Protein AF-A0A4Y2HLY1-F1 (afdb_monomer)

Nearest PDB structures (foldseek):
  8pjt-assembly3_C  TM=9.620E-01  e=8.180E-21  synthetic construct
  8pjz-assembly1_A  TM=9.539E-01  e=1.277E-20  synthetic construct
  8pjt-assembly1_A  TM=9.489E-01  e=1.843E-19  synthetic construct
  7xot-assembly1_A  TM=9.643E-01  e=2.737E-19  Homo sapiens
  4zgc-assembly1_B  TM=9.423E-01  e=3.709E-14  Plasmodium falciparum

Mean predicted aligned error: 10.95 Å

Structure (mmCIF, N/CA/C/O backbone):
data_AF-A0A4Y2HLY1-F1
#
_entry.id   AF-A0A4Y2HLY1-F1
#
loop_
_atom_site.group_PDB
_atom_site.id
_atom_site.type_symbol
_atom_site.label_atom_id
_atom_site.label_alt_id
_atom_site.label_comp_id
_atom_site.label_asym_id
_atom_site.label_entity_id
_atom_site.label_seq_id
_atom_site.pdbx_PDB_ins_code
_atom_site.Cartn_x
_atom_site.Cartn_y
_atom_site.Cartn_z
_atom_site.occupancy
_atom_site.B_iso_or_equiv
_atom_site.auth_seq_id
_atom_site.auth_comp_id
_atom_site.auth_asym_id
_atom_site.auth_atom_id
_atom_site.pdbx_PDB_model_num
ATOM 1 N N . MET A 1 1 ? 17.307 24.492 8.835 1.00 30.89 1 MET A N 1
ATOM 2 C CA . MET A 1 1 ? 16.421 23.309 8.833 1.00 30.89 1 MET A CA 1
ATOM 3 C C . MET A 1 1 ? 15.460 23.517 7.671 1.00 30.89 1 MET A C 1
ATOM 5 O O . MET A 1 1 ? 14.744 24.509 7.687 1.00 30.89 1 MET A O 1
ATOM 9 N N . TYR A 1 2 ? 15.578 22.737 6.595 1.00 27.88 2 TYR A N 1
ATOM 10 C CA . TYR A 1 2 ? 14.793 22.950 5.372 1.00 27.88 2 TYR A CA 1
ATOM 11 C C . TYR A 1 2 ? 13.427 22.284 5.538 1.00 27.88 2 TYR A C 1
ATOM 13 O O . TYR A 1 2 ? 13.364 21.073 5.732 1.00 27.88 2 TYR A O 1
ATOM 21 N N . ASN A 1 3 ? 12.348 23.063 5.487 1.00 27.55 3 ASN A N 1
ATOM 22 C CA . ASN A 1 3 ? 10.993 22.524 5.494 1.00 27.55 3 ASN A CA 1
ATOM 23 C C . ASN A 1 3 ? 10.595 22.211 4.049 1.00 27.55 3 ASN A C 1
ATOM 25 O O . ASN A 1 3 ? 10.426 23.119 3.240 1.00 27.55 3 ASN A O 1
ATOM 29 N N . VAL A 1 4 ? 10.471 20.925 3.719 1.00 31.95 4 VAL A N 1
ATOM 30 C CA . VAL A 1 4 ? 9.883 20.483 2.450 1.00 31.95 4 VAL A CA 1
ATOM 31 C C . VAL A 1 4 ? 8.377 20.393 2.660 1.00 31.95 4 VAL A C 1
ATOM 33 O O . VAL A 1 4 ? 7.912 19.596 3.471 1.00 31.95 4 VAL A O 1
ATOM 36 N N . GLN A 1 5 ? 7.609 21.217 1.950 1.00 33.38 5 GLN A N 1
ATOM 37 C CA . GLN A 1 5 ? 6.158 21.083 1.896 1.00 33.38 5 GLN A CA 1
ATOM 38 C C . GLN A 1 5 ? 5.801 20.309 0.627 1.00 33.38 5 GLN A C 1
ATOM 40 O O . GLN A 1 5 ? 5.913 20.835 -0.478 1.00 33.38 5 GLN A O 1
ATOM 45 N N . LEU A 1 6 ? 5.373 19.055 0.779 1.00 37.28 6 LEU A N 1
ATOM 46 C CA . LEU A 1 6 ? 4.772 18.310 -0.326 1.00 37.28 6 LEU A CA 1
ATOM 47 C C . LEU A 1 6 ? 3.381 18.883 -0.601 1.00 37.28 6 LEU A C 1
ATOM 49 O O . LEU A 1 6 ? 2.525 18.880 0.282 1.00 37.28 6 LEU A O 1
ATOM 53 N N . THR A 1 7 ? 3.145 19.351 -1.824 1.00 33.53 7 THR A N 1
ATOM 54 C CA . THR A 1 7 ? 1.802 19.709 -2.290 1.00 33.53 7 THR A CA 1
ATOM 55 C C . THR A 1 7 ? 1.440 18.771 -3.428 1.00 33.53 7 THR A C 1
ATOM 57 O O . THR A 1 7 ? 1.903 18.942 -4.545 1.00 33.53 7 THR A O 1
ATOM 60 N N . ILE A 1 8 ? 0.621 17.761 -3.146 1.00 40.44 8 ILE A N 1
ATOM 61 C CA . ILE A 1 8 ? 0.056 16.899 -4.186 1.00 40.44 8 ILE A CA 1
ATOM 62 C C . ILE A 1 8 ? -1.230 17.577 -4.655 1.00 40.44 8 ILE A C 1
ATOM 64 O O . ILE A 1 8 ? -2.156 17.749 -3.862 1.00 40.44 8 ILE A O 1
ATOM 68 N N . SER A 1 9 ? -1.292 17.989 -5.922 1.00 31.61 9 SER A N 1
ATOM 69 C CA . SER A 1 9 ? -2.513 18.556 -6.497 1.00 31.61 9 SER A CA 1
ATOM 70 C C . SER A 1 9 ? -3.098 17.607 -7.542 1.00 31.61 9 SER A C 1
ATOM 72 O O . SER A 1 9 ? -2.468 17.262 -8.538 1.00 31.61 9 SER A O 1
ATOM 74 N N . THR A 1 10 ? -4.331 17.164 -7.313 1.00 32.88 10 THR A N 1
ATOM 75 C CA . THR A 1 10 ? -5.116 16.416 -8.300 1.00 32.88 10 THR A CA 1
ATOM 76 C C . THR A 1 10 ? -6.201 17.341 -8.831 1.00 32.88 10 THR A C 1
ATOM 78 O O . THR A 1 10 ? -7.076 17.770 -8.075 1.00 32.88 10 THR A O 1
ATOM 81 N N . LYS A 1 11 ? -6.173 17.672 -10.125 1.00 28.66 11 LYS A N 1
ATOM 82 C CA . LYS A 1 11 ? -7.247 18.450 -10.753 1.00 28.66 11 LYS A CA 1
ATOM 83 C C . LYS A 1 11 ? -8.262 17.474 -11.353 1.00 28.66 11 LYS A C 1
ATOM 85 O O . LYS A 1 11 ? -7.907 16.674 -12.216 1.00 28.66 11 LYS A O 1
ATOM 90 N N . ARG A 1 12 ? -9.528 17.532 -10.913 1.00 27.58 12 ARG A N 1
ATOM 91 C CA . ARG A 1 12 ? -10.617 16.726 -11.504 1.00 27.58 12 ARG A CA 1
ATOM 92 C C . ARG A 1 12 ? -10.634 16.929 -13.027 1.00 27.58 12 ARG A C 1
ATOM 94 O O . ARG A 1 12 ? -10.757 18.059 -13.493 1.00 27.58 12 ARG A O 1
ATOM 101 N N . GLY A 1 13 ? -10.515 15.834 -13.777 1.00 30.55 13 GLY A N 1
ATOM 102 C CA . GLY A 1 13 ? -10.723 15.795 -15.228 1.00 30.55 13 GLY A CA 1
ATOM 103 C C . GLY A 1 13 ? -9.498 16.004 -16.128 1.00 30.55 13 GLY A C 1
ATOM 104 O O . GLY A 1 13 ? -9.678 15.983 -17.341 1.00 30.55 13 GLY A O 1
ATOM 105 N N . LYS A 1 14 ? -8.277 16.193 -15.597 1.00 32.69 14 LYS A N 1
ATOM 106 C CA . LYS A 1 14 ? -7.037 16.277 -16.404 1.00 32.69 14 LYS A CA 1
ATOM 107 C C . LYS A 1 14 ? -5.802 15.749 -15.650 1.00 32.69 14 LYS A C 1
ATOM 109 O O . LYS A 1 14 ? -4.913 16.533 -15.341 1.00 32.69 14 LYS A O 1
ATOM 114 N N . GLY A 1 15 ? -5.755 14.446 -15.356 1.00 38.56 15 GLY A N 1
ATOM 115 C CA . GLY A 1 15 ? -4.580 13.771 -14.771 1.00 38.56 15 GLY A CA 1
ATOM 116 C C . GLY A 1 15 ? -4.152 14.246 -13.376 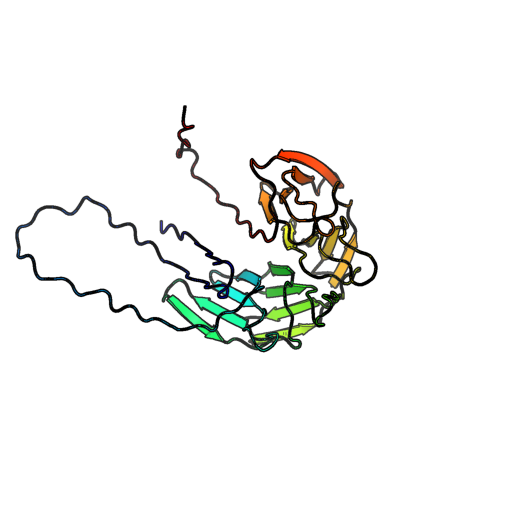1.00 38.56 15 GLY A C 1
ATOM 117 O O . GLY A 1 15 ? -4.496 15.345 -12.940 1.00 38.56 15 GLY A O 1
ATOM 118 N N . ALA A 1 16 ? -3.374 13.437 -12.654 1.00 39.34 16 ALA A N 1
ATOM 119 C CA . ALA A 1 16 ? -2.643 13.949 -11.498 1.00 39.34 16 ALA A CA 1
ATOM 120 C C . ALA A 1 16 ? -1.317 14.537 -11.990 1.00 39.34 16 ALA A C 1
ATOM 122 O O . ALA A 1 16 ? -0.643 13.962 -12.843 1.00 39.34 16 ALA A O 1
ATOM 123 N N . ARG A 1 17 ? -0.969 15.717 -11.477 1.00 41.16 17 ARG A N 1
ATOM 124 C CA . ARG A 1 17 ? 0.336 16.340 -11.680 1.00 41.16 17 ARG A CA 1
ATOM 125 C C . ARG A 1 17 ? 1.037 16.319 -10.328 1.00 41.16 17 ARG A C 1
ATOM 127 O O . ARG A 1 17 ? 0.546 16.920 -9.372 1.00 41.16 17 ARG A O 1
ATOM 134 N N . ILE A 1 18 ? 2.135 15.575 -10.226 1.00 45.81 18 ILE A N 1
ATOM 135 C CA . ILE A 1 18 ? 2.936 15.515 -9.000 1.00 45.81 18 ILE A CA 1
ATOM 136 C C . ILE A 1 18 ? 4.011 16.596 -9.112 1.00 45.81 18 ILE A C 1
ATOM 138 O O . ILE A 1 18 ? 5.092 16.362 -9.641 1.00 45.81 18 ILE A O 1
ATOM 142 N N . ASP A 1 19 ? 3.694 17.800 -8.639 1.00 42.81 19 ASP A N 1
ATOM 143 C CA . ASP A 1 19 ? 4.675 18.875 -8.499 1.00 42.81 19 ASP A CA 1
ATOM 144 C C . ASP A 1 19 ? 5.281 18.827 -7.090 1.00 42.81 19 ASP A C 1
ATOM 146 O O . ASP A 1 19 ? 4.588 19.022 -6.089 1.00 42.81 19 ASP A O 1
ATOM 150 N N . ILE A 1 20 ? 6.587 18.574 -6.987 1.00 46.56 20 ILE A N 1
ATOM 151 C CA . ILE A 1 20 ? 7.304 18.639 -5.708 1.00 46.56 20 ILE A CA 1
ATOM 152 C C . ILE A 1 20 ? 8.052 19.968 -5.653 1.00 46.56 20 ILE A C 1
ATOM 154 O O . ILE A 1 20 ? 9.085 20.145 -6.290 1.00 46.56 20 ILE A O 1
ATOM 158 N N . HIS A 1 21 ? 7.535 20.920 -4.877 1.00 39.72 21 HIS A N 1
ATOM 159 C CA . HIS A 1 21 ? 8.172 22.224 -4.715 1.00 39.72 21 HIS A CA 1
ATOM 160 C C . HIS A 1 21 ? 9.143 22.233 -3.527 1.00 39.72 21 HIS A C 1
ATOM 162 O O . HIS A 1 21 ? 8.776 21.935 -2.389 1.00 39.72 21 HIS A O 1
ATOM 168 N N . LYS A 1 22 ? 10.391 22.643 -3.777 1.00 36.62 22 LYS A N 1
ATOM 169 C CA . LYS A 1 22 ? 11.358 22.983 -2.727 1.00 36.62 22 LYS A CA 1
ATOM 170 C C . LYS A 1 22 ? 11.120 24.430 -2.288 1.00 36.62 22 LYS A C 1
ATOM 172 O O . LYS A 1 22 ? 11.470 25.357 -3.008 1.00 36.62 22 LYS A O 1
ATOM 177 N N . LEU A 1 23 ? 10.544 24.637 -1.105 1.00 35.75 23 LEU A N 1
ATOM 178 C CA . LEU A 1 23 ? 10.467 25.970 -0.500 1.00 35.75 23 LEU A CA 1
ATOM 179 C C . LEU A 1 23 ? 11.818 26.317 0.136 1.00 35.75 23 LEU A C 1
ATOM 181 O O . LEU A 1 23 ? 12.226 25.726 1.136 1.00 35.75 23 LEU A O 1
ATOM 185 N N . VAL A 1 24 ? 12.521 27.286 -0.449 1.00 34.00 24 VAL A N 1
ATOM 186 C CA . VAL A 1 24 ? 13.681 27.918 0.187 1.00 34.00 24 VAL A CA 1
ATOM 187 C C . VAL A 1 24 ? 13.161 29.094 1.005 1.00 34.00 24 VAL A C 1
ATOM 189 O O . VAL A 1 24 ? 12.628 30.055 0.459 1.00 34.00 24 VAL A O 1
ATOM 192 N N . HIS A 1 25 ? 13.281 29.015 2.330 1.00 31.31 25 HIS A N 1
ATOM 193 C CA . HIS A 1 25 ? 12.949 30.139 3.198 1.00 31.31 25 HIS A CA 1
ATOM 194 C C . HIS A 1 25 ? 14.020 31.223 3.009 1.00 31.31 25 HIS A C 1
ATOM 196 O O . HIS A 1 25 ? 15.152 31.060 3.466 1.00 31.31 25 HIS A O 1
ATOM 202 N N . VAL A 1 26 ? 13.687 32.316 2.322 1.00 35.84 26 VAL A N 1
ATOM 203 C CA . VAL A 1 26 ? 14.534 33.514 2.300 1.00 35.84 26 VAL A CA 1
ATOM 204 C C . VAL A 1 26 ? 14.294 34.243 3.620 1.00 35.84 26 VAL A C 1
ATOM 206 O O . VAL A 1 26 ? 13.179 34.684 3.900 1.00 35.84 26 VAL A O 1
ATOM 209 N N . ASN A 1 27 ? 15.309 34.319 4.482 1.00 29.75 27 ASN A N 1
ATOM 210 C CA . ASN A 1 27 ? 15.224 35.133 5.692 1.00 29.75 27 ASN A CA 1
ATOM 211 C C . ASN A 1 27 ? 15.135 36.609 5.292 1.00 29.75 27 ASN A C 1
ATOM 213 O O . ASN A 1 27 ? 16.043 37.147 4.666 1.00 29.75 27 ASN A O 1
ATOM 217 N N . SER A 1 28 ? 14.061 37.283 5.697 1.00 40.03 28 SER A N 1
ATOM 218 C CA . SER A 1 28 ? 13.873 38.723 5.509 1.00 40.03 28 SER A CA 1
ATOM 219 C C . SER A 1 28 ? 14.692 39.543 6.521 1.00 40.03 28 SER A C 1
ATOM 221 O O . SER A 1 28 ? 14.129 40.341 7.271 1.00 40.03 28 SER A O 1
ATOM 223 N N . GLN A 1 29 ? 16.007 39.318 6.590 1.00 36.38 29 GLN A N 1
ATOM 224 C CA . GLN A 1 29 ? 16.924 40.195 7.334 1.00 36.38 29 GLN A CA 1
ATOM 225 C C . GLN A 1 29 ? 18.083 40.764 6.511 1.00 36.38 29 GLN A C 1
ATOM 227 O O . GLN A 1 29 ? 18.776 41.6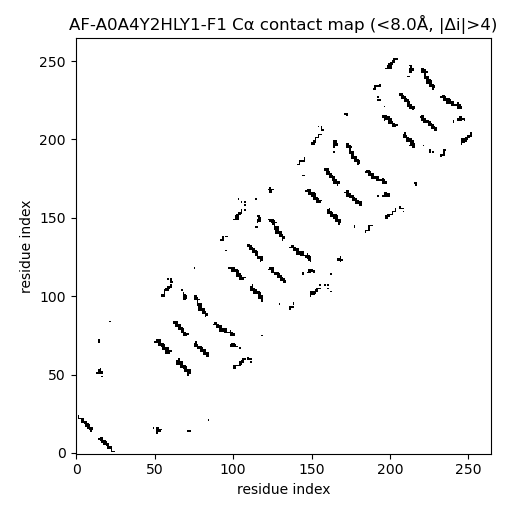40 7.018 1.00 36.38 29 GLN A O 1
ATOM 232 N N . ASP A 1 30 ? 18.220 40.419 5.231 1.00 35.12 30 ASP A N 1
ATOM 233 C CA . ASP A 1 30 ? 19.149 41.129 4.348 1.00 35.12 30 ASP A CA 1
ATOM 234 C C . ASP A 1 30 ? 18.432 42.254 3.598 1.00 35.12 30 ASP A C 1
ATOM 236 O O . ASP A 1 30 ? 18.083 42.161 2.424 1.00 35.12 30 ASP A O 1
ATOM 240 N N . SER A 1 31 ? 18.223 43.365 4.301 1.00 32.44 31 SER A N 1
ATOM 241 C CA . SER A 1 31 ? 18.114 44.668 3.655 1.00 32.44 31 SER A CA 1
ATOM 242 C C . SER A 1 31 ? 19.021 45.645 4.386 1.00 32.44 31 SER A C 1
ATOM 244 O O . SER A 1 31 ? 18.696 46.066 5.495 1.00 32.44 31 SER A O 1
ATOM 246 N N . LEU A 1 32 ? 20.153 45.983 3.763 1.00 33.88 32 LEU A N 1
ATOM 247 C CA . LEU A 1 32 ? 20.563 47.354 3.427 1.00 33.88 32 LEU A CA 1
ATOM 248 C C . LEU A 1 32 ? 22.054 47.372 3.043 1.00 33.88 32 LEU A C 1
ATOM 250 O O . LEU A 1 32 ? 22.928 47.630 3.864 1.00 33.88 32 LEU A O 1
ATOM 254 N N . SER A 1 33 ? 22.346 47.202 1.756 1.00 31.92 33 SER A N 1
ATOM 255 C CA . SER A 1 33 ? 23.384 48.014 1.121 1.00 31.92 33 SER A CA 1
ATOM 256 C C . SER A 1 33 ? 22.946 48.342 -0.304 1.00 31.92 33 SER A C 1
ATOM 258 O O . SER A 1 33 ? 22.456 47.513 -1.066 1.00 31.92 33 SER A O 1
ATOM 260 N N . SER A 1 34 ? 22.987 49.634 -0.593 1.00 39.03 34 SER A N 1
ATOM 261 C CA . SER A 1 34 ? 22.553 50.269 -1.827 1.00 39.03 34 SER A CA 1
ATOM 262 C C . SER A 1 34 ? 23.375 49.788 -3.023 1.00 39.03 34 SER A C 1
ATOM 264 O O . SER A 1 34 ? 24.574 50.056 -3.086 1.00 39.03 34 SER A O 1
ATOM 266 N N . GLY A 1 35 ? 22.722 49.164 -4.001 1.00 28.34 35 GLY A N 1
ATOM 267 C CA . GLY A 1 35 ? 23.334 48.859 -5.291 1.00 28.34 35 GLY A CA 1
ATOM 268 C C . GLY A 1 35 ? 22.333 48.252 -6.266 1.00 28.34 35 GLY A C 1
ATOM 269 O O . GLY A 1 35 ? 22.043 47.071 -6.174 1.00 28.34 35 GLY A O 1
ATOM 270 N N . SER A 1 36 ? 21.811 49.090 -7.168 1.00 26.64 36 SER A N 1
ATOM 271 C CA . SER A 1 36 ? 21.133 48.762 -8.438 1.00 26.64 36 SER A CA 1
ATOM 272 C C . SER A 1 36 ? 20.125 47.599 -8.450 1.00 26.64 36 SER A C 1
ATOM 274 O O . SER A 1 36 ? 20.507 46.431 -8.470 1.00 26.64 36 SER A O 1
ATOM 276 N N . LEU A 1 37 ? 18.835 47.930 -8.621 1.00 34.28 37 LEU A N 1
ATOM 277 C CA . LEU A 1 37 ? 17.864 47.022 -9.244 1.00 34.28 37 LEU A CA 1
ATOM 278 C C . LEU A 1 37 ? 18.384 46.649 -10.644 1.00 34.28 37 LEU A C 1
ATOM 280 O O . LEU A 1 37 ? 18.192 47.390 -11.606 1.00 34.28 37 LEU A O 1
ATOM 284 N N . SER A 1 38 ? 19.057 45.509 -10.741 1.00 27.66 38 SER A N 1
ATOM 285 C CA . SER A 1 38 ? 19.122 44.745 -11.978 1.00 27.66 38 SER A CA 1
ATOM 286 C C . SER A 1 38 ? 18.059 43.662 -11.868 1.00 27.66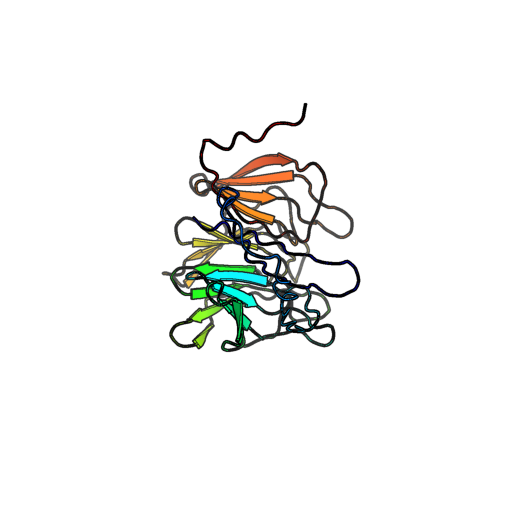 38 SER A C 1
ATOM 288 O O . SER A 1 38 ? 17.907 43.020 -10.830 1.00 27.66 38 SER A O 1
ATOM 290 N N . THR A 1 39 ? 17.244 43.569 -12.909 1.00 37.53 39 THR A N 1
ATOM 291 C CA . THR A 1 39 ? 16.257 42.521 -13.144 1.00 37.53 39 THR A CA 1
ATOM 292 C C . THR A 1 39 ? 16.936 41.164 -12.993 1.00 37.53 39 THR A C 1
ATOM 294 O O . THR A 1 39 ? 17.641 40.738 -13.903 1.00 37.53 39 THR A O 1
ATOM 297 N N . LEU A 1 40 ? 16.777 40.534 -11.828 1.00 30.73 40 LEU A N 1
ATOM 298 C CA . LEU A 1 40 ? 17.153 39.140 -11.636 1.00 30.73 40 LEU A CA 1
ATOM 299 C C . LEU A 1 40 ? 16.141 38.283 -12.386 1.00 30.73 40 LEU A C 1
ATOM 301 O O . LEU A 1 40 ? 14.937 38.552 -12.351 1.00 30.73 40 LEU A O 1
ATOM 305 N N . ASP A 1 41 ? 16.705 37.347 -13.132 1.00 29.12 41 ASP A N 1
ATOM 306 C CA . ASP A 1 41 ? 16.106 36.646 -14.247 1.00 29.12 41 ASP A CA 1
ATOM 307 C C . ASP A 1 41 ? 14.747 36.030 -13.919 1.00 29.12 41 ASP A C 1
ATOM 309 O O . ASP A 1 41 ? 14.495 35.534 -12.822 1.00 29.12 41 ASP A O 1
ATOM 313 N N . GLN A 1 42 ? 13.866 36.072 -14.919 1.00 27.91 42 GLN A N 1
ATOM 314 C CA . GLN A 1 42 ? 12.700 35.206 -14.973 1.00 27.91 42 GLN A CA 1
ATOM 315 C C . GLN A 1 42 ? 13.185 33.779 -14.731 1.00 27.91 42 GLN A C 1
ATOM 317 O O . GLN A 1 42 ? 13.959 33.266 -15.535 1.00 27.91 42 GLN A O 1
ATOM 322 N N . ASP A 1 43 ? 12.753 33.192 -13.613 1.00 31.62 43 ASP A N 1
ATOM 323 C CA . ASP A 1 43 ? 13.004 31.802 -13.259 1.00 31.62 43 ASP A CA 1
ATOM 324 C C . ASP A 1 43 ? 12.886 30.927 -14.511 1.00 31.62 43 ASP A C 1
ATOM 326 O O . ASP A 1 43 ? 11.832 30.844 -15.150 1.00 31.62 43 ASP A O 1
ATOM 330 N N . GLU A 1 44 ? 14.001 30.309 -14.887 1.00 27.31 44 GLU A N 1
ATOM 331 C CA . GLU A 1 44 ? 14.075 29.342 -15.969 1.00 27.31 44 GLU A CA 1
ATOM 332 C C . GLU A 1 44 ? 13.353 28.075 -15.486 1.00 27.31 44 GLU A C 1
ATOM 334 O O . GLU A 1 44 ? 13.941 27.134 -14.954 1.00 27.31 44 GLU A O 1
ATOM 339 N N . PHE A 1 45 ? 12.022 28.090 -15.581 1.00 33.16 45 PHE A N 1
ATOM 340 C CA . PHE A 1 45 ? 11.185 26.941 -15.274 1.00 33.16 45 PHE A CA 1
ATOM 341 C C . PHE A 1 45 ? 11.494 25.841 -16.285 1.00 33.16 45 PHE A C 1
ATOM 343 O O . PHE A 1 45 ? 10.993 25.838 -17.410 1.00 33.16 45 PHE A O 1
ATOM 350 N N . THR A 1 46 ? 12.301 24.867 -15.879 1.00 24.31 46 THR A N 1
ATOM 351 C CA . THR A 1 46 ? 12.389 23.598 -16.594 1.00 24.31 46 THR A CA 1
ATOM 352 C C . THR A 1 46 ? 11.106 22.825 -16.303 1.00 24.31 46 THR A C 1
ATOM 354 O O . THR A 1 46 ? 10.969 22.133 -15.296 1.00 24.31 46 THR A O 1
ATOM 357 N N . TYR A 1 47 ? 10.111 23.005 -17.171 1.00 28.94 47 TYR A N 1
ATOM 358 C CA . TYR A 1 47 ? 8.921 22.168 -17.197 1.00 28.94 47 TYR A CA 1
ATOM 359 C C . TYR A 1 47 ? 9.328 20.792 -17.712 1.00 28.94 47 TYR A C 1
ATOM 361 O O . TYR A 1 47 ? 9.619 20.632 -18.895 1.00 28.94 47 TYR A O 1
ATOM 369 N N . VAL A 1 48 ? 9.344 19.795 -16.833 1.00 32.22 48 VAL A N 1
ATOM 370 C CA . VAL A 1 48 ? 9.326 18.406 -17.284 1.00 32.22 48 VAL A CA 1
ATOM 371 C C . VAL A 1 48 ? 7.855 18.022 -17.416 1.00 32.22 48 VAL A C 1
ATOM 373 O O . VAL A 1 48 ? 7.154 17.866 -16.415 1.00 32.22 48 VAL A O 1
ATOM 376 N N . GLU A 1 49 ? 7.354 17.967 -18.652 1.00 31.70 49 GLU A N 1
ATOM 377 C CA . GLU A 1 49 ? 6.034 17.409 -18.957 1.00 31.70 49 GLU A CA 1
ATOM 378 C C . GLU A 1 49 ? 6.053 15.909 -18.639 1.00 31.70 49 GLU A C 1
ATOM 380 O O . GLU A 1 49 ? 6.362 15.081 -19.492 1.00 31.70 49 GLU A O 1
ATOM 385 N N . HIS A 1 50 ? 5.748 15.543 -17.395 1.00 46.03 50 HIS A N 1
ATOM 386 C CA . HIS A 1 50 ? 5.406 14.164 -17.077 1.00 46.03 50 HIS A CA 1
ATOM 387 C C . HIS A 1 50 ? 3.943 13.934 -17.457 1.00 46.03 50 HIS A C 1
ATOM 389 O O . HIS A 1 50 ? 3.046 14.689 -17.068 1.00 46.03 50 HIS A O 1
ATOM 395 N N . THR A 1 51 ? 3.726 12.901 -18.267 1.00 42.88 51 THR A N 1
ATOM 396 C CA . THR A 1 51 ? 2.425 12.401 -18.706 1.00 42.88 51 THR A CA 1
ATOM 397 C C . THR A 1 51 ? 1.450 12.315 -17.534 1.00 42.88 51 THR A C 1
ATOM 399 O O . THR A 1 51 ? 1.785 11.846 -16.446 1.00 42.88 51 THR A O 1
ATOM 402 N N . HIS A 1 52 ? 0.231 12.793 -17.776 1.00 53.22 52 HIS A N 1
ATOM 403 C CA . HIS A 1 52 ? -0.896 12.834 -16.849 1.00 53.22 52 HIS A CA 1
ATOM 404 C C . HIS A 1 52 ? -1.209 11.452 -16.252 1.00 53.22 52 HIS A C 1
ATOM 406 O O . HIS A 1 52 ? -2.082 10.748 -16.750 1.00 53.22 52 HIS A O 1
ATOM 412 N N . SER A 1 53 ? -0.531 11.080 -15.168 1.00 60.50 53 SER A N 1
ATOM 413 C CA . SER A 1 53 ? -0.698 9.770 -14.541 1.00 60.50 53 SER A CA 1
ATOM 414 C C . SER A 1 53 ? -1.623 9.883 -13.336 1.00 60.50 53 SER A C 1
ATOM 416 O O . SER A 1 53 ? -1.434 10.747 -12.488 1.00 60.50 53 SER A O 1
ATOM 418 N N . VAL A 1 54 ? -2.658 9.055 -13.252 1.00 72.06 54 VAL A N 1
ATOM 419 C CA . VAL A 1 54 ? -3.553 8.962 -12.082 1.00 72.06 54 VAL A CA 1
ATOM 420 C C . VAL A 1 54 ? -3.302 7.658 -11.336 1.00 72.06 54 VAL A C 1
ATOM 422 O O . VAL A 1 54 ? -2.687 6.739 -11.871 1.00 72.06 54 VAL A O 1
ATOM 425 N N . GLU A 1 55 ? -3.769 7.584 -10.089 1.00 78.56 55 GLU A N 1
ATOM 426 C CA . GLU A 1 55 ? -3.620 6.393 -9.235 1.00 78.56 55 GLU A CA 1
ATOM 427 C C . GLU A 1 55 ? -2.168 5.933 -9.021 1.00 78.56 55 GLU A C 1
ATOM 429 O O . GLU A 1 55 ? -1.909 4.759 -8.746 1.00 78.56 55 GLU A O 1
ATOM 434 N N . VAL A 1 56 ? -1.226 6.872 -9.138 1.00 84.25 56 VAL A N 1
ATOM 435 C CA . VAL A 1 56 ? 0.182 6.677 -8.787 1.00 84.25 56 VAL A CA 1
ATOM 436 C C . VAL A 1 56 ? 0.300 6.562 -7.272 1.00 84.25 56 VAL A C 1
ATOM 438 O O . VAL A 1 56 ? -0.259 7.379 -6.534 1.00 84.25 56 VAL A O 1
ATOM 441 N N . SER A 1 57 ? 1.076 5.588 -6.807 1.00 90.19 57 SER A N 1
ATOM 442 C CA . SER A 1 57 ? 1.400 5.448 -5.390 1.00 90.19 57 SER A CA 1
ATOM 443 C C . SER A 1 57 ? 2.785 6.014 -5.086 1.00 90.19 57 SER A C 1
ATOM 445 O O . SER A 1 57 ? 3.716 5.866 -5.878 1.00 90.19 57 SER A O 1
ATOM 447 N N . LEU A 1 58 ? 2.920 6.663 -3.926 1.00 92.19 58 LEU A N 1
ATOM 448 C CA . LEU A 1 58 ? 4.159 7.303 -3.485 1.00 92.19 58 LEU A CA 1
ATOM 449 C C . LEU A 1 58 ? 4.730 6.617 -2.244 1.00 92.19 58 LEU A C 1
ATOM 451 O O . LEU A 1 58 ? 4.003 6.379 -1.281 1.00 92.19 58 LEU A O 1
ATOM 455 N N . ALA A 1 59 ? 6.040 6.376 -2.239 1.00 94.00 59 ALA A N 1
ATOM 456 C CA . ALA A 1 59 ? 6.782 5.907 -1.070 1.00 94.00 59 ALA A CA 1
ATOM 457 C C . ALA A 1 59 ? 8.021 6.772 -0.824 1.00 94.00 59 ALA A C 1
ATOM 459 O O . ALA A 1 59 ? 8.653 7.246 -1.766 1.00 94.00 59 ALA A O 1
ATOM 460 N N . VAL A 1 60 ? 8.393 6.941 0.445 1.00 93.12 60 VAL A N 1
ATOM 461 C CA . VAL A 1 60 ? 9.675 7.539 0.834 1.00 93.12 60 VAL A CA 1
ATOM 462 C C . VAL A 1 60 ? 10.624 6.426 1.256 1.00 93.12 60 VAL A C 1
ATOM 464 O O . VAL A 1 60 ? 10.247 5.566 2.050 1.00 93.12 60 VAL A O 1
ATOM 467 N N . LEU A 1 61 ? 11.855 6.460 0.750 1.00 95.00 61 LEU A N 1
ATOM 468 C CA . LEU A 1 61 ? 12.924 5.551 1.157 1.00 95.00 61 LEU A CA 1
ATOM 469 C C . LEU A 1 61 ? 14.275 6.257 1.039 1.00 95.00 61 LEU A C 1
ATOM 471 O O . LEU A 1 61 ? 14.574 6.850 0.004 1.00 95.00 61 LEU A O 1
ATOM 475 N N . ASP A 1 62 ? 15.069 6.210 2.109 1.00 93.00 62 ASP A N 1
ATOM 476 C CA . ASP A 1 62 ? 16.430 6.762 2.181 1.00 93.00 62 ASP A CA 1
ATOM 477 C C . ASP A 1 62 ? 16.554 8.223 1.701 1.00 93.00 62 ASP A C 1
ATOM 479 O O . ASP A 1 62 ? 17.549 8.626 1.103 1.00 93.00 62 ASP A O 1
ATOM 483 N N . GLY A 1 63 ? 15.522 9.034 1.962 1.00 90.38 63 GLY A N 1
ATOM 484 C CA . GLY A 1 63 ? 15.473 10.453 1.586 1.00 90.38 63 GLY A CA 1
ATOM 485 C C . GLY A 1 63 ? 15.015 10.736 0.150 1.00 90.38 63 GLY A C 1
ATOM 486 O O . GLY A 1 63 ? 14.933 11.903 -0.233 1.00 90.38 63 GLY A O 1
ATOM 487 N N . TYR A 1 64 ? 14.673 9.705 -0.621 1.00 92.62 64 TYR A N 1
ATOM 488 C CA . TYR A 1 64 ? 14.102 9.812 -1.964 1.00 92.62 64 TYR A CA 1
ATOM 489 C C . TYR A 1 64 ? 12.593 9.570 -1.938 1.00 92.62 64 TYR A C 1
ATOM 491 O O . TYR A 1 64 ? 12.071 8.921 -1.028 1.00 92.62 64 TYR A O 1
ATOM 499 N N . ILE A 1 65 ? 11.899 10.067 -2.961 1.00 93.81 65 ILE A N 1
ATOM 500 C CA . ILE A 1 65 ? 10.482 9.769 -3.204 1.00 93.81 65 ILE A CA 1
ATOM 501 C C . ILE A 1 65 ? 10.396 8.871 -4.429 1.00 93.81 65 ILE A C 1
ATOM 503 O O . ILE A 1 65 ? 11.030 9.150 -5.438 1.00 93.81 65 ILE A O 1
ATOM 507 N N . TYR A 1 66 ? 9.609 7.809 -4.349 1.00 94.19 66 TYR A N 1
ATOM 508 C CA . TYR A 1 66 ? 9.373 6.891 -5.453 1.00 94.19 66 TYR A CA 1
ATOM 509 C C . TYR A 1 66 ? 7.922 6.996 -5.904 1.00 94.19 66 TYR A C 1
ATOM 511 O O . TYR A 1 66 ? 7.021 6.867 -5.076 1.00 94.19 66 TYR A O 1
ATOM 519 N N . ALA A 1 67 ? 7.717 7.219 -7.199 1.00 93.50 67 ALA A N 1
ATOM 520 C CA . ALA A 1 67 ? 6.430 7.156 -7.876 1.00 93.50 67 ALA A CA 1
ATOM 521 C C . ALA A 1 67 ? 6.298 5.797 -8.561 1.00 93.50 67 ALA A C 1
ATOM 523 O O . ALA A 1 67 ? 7.167 5.409 -9.339 1.00 93.50 67 ALA A O 1
ATOM 524 N N . ILE A 1 68 ? 5.255 5.047 -8.210 1.00 94.25 68 ILE A N 1
ATOM 525 C CA . ILE A 1 68 ? 5.129 3.625 -8.534 1.00 94.25 68 ILE A CA 1
ATOM 526 C C . ILE A 1 68 ? 3.781 3.368 -9.214 1.00 94.25 68 ILE A C 1
ATOM 528 O O . ILE A 1 68 ? 2.728 3.609 -8.617 1.00 94.25 68 ILE A O 1
ATOM 532 N N . GLY A 1 69 ? 3.830 2.814 -10.429 1.00 92.62 69 GLY A N 1
ATOM 533 C CA . GLY A 1 69 ? 2.650 2.388 -11.185 1.00 92.62 69 GLY A CA 1
ATOM 534 C C . GLY A 1 69 ? 1.732 3.542 -11.599 1.00 92.62 69 GLY A C 1
ATOM 535 O O . GLY A 1 69 ? 2.187 4.664 -11.808 1.00 92.62 69 GLY A O 1
ATOM 536 N N . GLY A 1 70 ? 0.435 3.258 -11.730 1.00 88.94 70 GLY A N 1
ATOM 537 C CA . GLY A 1 70 ? -0.586 4.239 -12.116 1.00 88.94 70 GLY A CA 1
ATOM 538 C C . GLY A 1 70 ? -1.112 4.039 -13.539 1.00 88.94 70 GLY A C 1
ATOM 539 O O . GLY A 1 70 ? -0.905 2.991 -14.151 1.00 88.94 70 GLY A O 1
ATOM 540 N N . TRP A 1 71 ? -1.850 5.024 -14.046 1.00 84.56 71 TRP A N 1
ATOM 541 C CA . TRP A 1 71 ? -2.458 5.016 -15.381 1.00 84.56 71 TRP A CA 1
ATOM 542 C C . TRP A 1 71 ? -2.199 6.339 -16.092 1.00 84.56 71 TRP A C 1
ATOM 544 O O . TRP A 1 71 ? -2.585 7.382 -15.572 1.00 84.56 71 TRP A O 1
ATOM 554 N N . ASP A 1 72 ? -1.586 6.299 -17.273 1.00 83.25 72 ASP A N 1
ATOM 555 C CA . ASP A 1 72 ? -1.159 7.485 -18.040 1.00 83.25 72 ASP A CA 1
ATOM 556 C C . ASP A 1 72 ? -2.233 8.055 -18.988 1.00 83.25 72 ASP A C 1
ATOM 558 O O . ASP A 1 72 ? -1.959 8.954 -19.785 1.00 83.25 72 ASP A O 1
ATOM 562 N N . GLY A 1 73 ? -3.456 7.524 -18.932 1.00 80.88 73 GLY A N 1
ATOM 563 C CA . GLY A 1 73 ? -4.526 7.844 -19.878 1.00 80.88 73 GLY A CA 1
ATOM 564 C C . GLY A 1 73 ? -4.687 6.831 -21.013 1.00 80.88 73 GLY A C 1
ATOM 565 O O . GLY A 1 73 ? -5.718 6.833 -21.684 1.00 80.88 73 GLY A O 1
ATOM 566 N N . LEU A 1 74 ? -3.697 5.961 -21.225 1.00 83.94 74 LEU A N 1
ATOM 567 C CA . LEU A 1 74 ? -3.682 4.949 -22.282 1.00 83.94 74 LEU A CA 1
ATOM 568 C C . LEU A 1 74 ? -3.522 3.540 -21.714 1.00 83.94 74 LEU A C 1
ATOM 570 O O . LEU A 1 74 ? -4.207 2.616 -22.145 1.00 83.94 74 LEU A O 1
ATOM 574 N N . SER A 1 75 ? -2.628 3.362 -20.745 1.00 86.19 75 SER A N 1
ATOM 575 C CA . SER A 1 75 ? -2.250 2.060 -20.212 1.00 86.19 75 SER A CA 1
ATOM 576 C C . SER A 1 75 ? -1.875 2.122 -18.735 1.00 86.19 75 SER A C 1
ATOM 578 O O . SER A 1 75 ? -1.527 3.170 -18.188 1.00 86.19 75 SER A O 1
ATOM 580 N N . ARG A 1 76 ? -1.977 0.972 -18.062 1.00 88.81 76 ARG A N 1
ATOM 581 C CA . ARG A 1 76 ? -1.428 0.817 -16.714 1.00 88.81 76 ARG A CA 1
ATOM 582 C C . ARG A 1 76 ? 0.090 0.785 -16.786 1.00 88.81 76 ARG A C 1
ATOM 584 O O . ARG A 1 76 ? 0.669 0.132 -17.656 1.00 88.81 76 ARG A O 1
ATOM 591 N N . LEU A 1 77 ? 0.717 1.403 -15.804 1.00 91.88 77 LEU A N 1
ATOM 592 C CA . LEU A 1 77 ? 2.155 1.534 -15.719 1.00 91.88 77 LEU A CA 1
ATOM 593 C C . LEU A 1 77 ? 2.734 0.489 -14.768 1.00 91.88 77 LEU A C 1
ATOM 595 O O . LEU A 1 77 ? 2.189 0.211 -13.698 1.00 91.88 77 LEU A O 1
ATOM 599 N N . ASN A 1 78 ? 3.875 -0.067 -15.153 1.00 94.75 78 ASN A N 1
ATOM 600 C CA . ASN A 1 78 ? 4.787 -0.775 -14.258 1.00 94.75 78 ASN A CA 1
ATOM 601 C C . ASN A 1 78 ? 6.057 0.042 -13.978 1.00 94.75 78 ASN A C 1
ATOM 603 O O . ASN A 1 78 ? 6.948 -0.427 -13.269 1.00 94.75 78 ASN A O 1
ATOM 607 N N . SER A 1 79 ? 6.162 1.241 -14.554 1.00 94.69 79 SER A N 1
ATOM 608 C CA . SER A 1 79 ? 7.296 2.131 -14.363 1.00 94.69 79 SER A CA 1
ATOM 609 C C . SER A 1 79 ? 7.400 2.577 -12.912 1.00 94.69 79 SER A C 1
ATOM 611 O O . SER A 1 79 ? 6.399 2.743 -12.207 1.00 94.69 79 SER A O 1
ATOM 613 N N . VAL A 1 80 ? 8.644 2.784 -12.488 1.00 95.94 80 VAL A N 1
ATOM 614 C CA . VAL A 1 80 ? 8.960 3.385 -11.202 1.00 95.94 80 VAL A CA 1
ATOM 615 C C . VAL A 1 80 ? 9.970 4.495 -11.427 1.00 95.94 80 VAL A C 1
ATOM 617 O O . VAL A 1 80 ? 11.011 4.289 -12.052 1.00 95.94 80 VAL A O 1
ATOM 620 N N . GLU A 1 81 ? 9.642 5.673 -10.921 1.00 94.19 81 GLU A N 1
ATOM 621 C CA . GLU A 1 81 ? 10.478 6.864 -11.000 1.00 94.19 81 GLU A CA 1
ATOM 622 C C . GLU A 1 81 ? 10.920 7.251 -9.590 1.00 94.19 81 GLU A C 1
ATOM 624 O O . GLU A 1 81 ? 10.142 7.198 -8.638 1.00 94.19 81 GLU A O 1
ATOM 629 N N . LYS A 1 82 ? 12.183 7.636 -9.447 1.00 94.50 82 LYS A N 1
ATOM 630 C CA . LYS A 1 82 ? 12.795 8.067 -8.195 1.00 94.50 82 LYS A CA 1
ATOM 631 C C . LYS A 1 82 ? 13.127 9.548 -8.287 1.00 94.50 82 LYS A C 1
ATOM 633 O O . LYS A 1 82 ? 13.895 9.970 -9.146 1.00 94.50 82 LYS A O 1
ATOM 638 N N . TYR A 1 83 ? 12.591 10.322 -7.360 1.00 92.25 83 TYR A N 1
ATOM 639 C CA . TYR A 1 83 ? 12.878 11.732 -7.184 1.00 92.25 83 TYR A CA 1
ATOM 640 C C . TYR A 1 83 ? 13.963 11.949 -6.142 1.00 92.25 83 TYR A C 1
ATOM 642 O O . TYR A 1 83 ? 13.870 11.455 -5.013 1.00 92.25 83 TYR A O 1
ATOM 650 N N . ASN A 1 84 ? 14.952 12.756 -6.508 1.00 88.50 84 ASN A N 1
ATOM 651 C CA . ASN A 1 84 ? 15.991 13.238 -5.618 1.00 88.50 84 ASN A CA 1
ATOM 652 C C . ASN A 1 84 ? 15.715 14.702 -5.209 1.00 88.50 84 ASN A C 1
ATOM 654 O O . ASN A 1 84 ? 15.910 15.622 -6.010 1.00 88.50 84 ASN A O 1
ATOM 658 N N . PRO A 1 85 ? 15.329 14.962 -3.944 1.00 85.88 85 PRO A N 1
ATOM 659 C CA . PRO A 1 85 ? 15.044 16.321 -3.478 1.00 85.88 85 PRO A CA 1
ATOM 660 C C . PRO A 1 85 ? 16.267 17.247 -3.421 1.00 85.88 85 PRO A C 1
ATOM 662 O O . PRO A 1 85 ? 16.115 18.467 -3.319 1.00 85.88 85 PRO A O 1
ATOM 665 N N . SER A 1 86 ? 17.487 16.697 -3.428 1.00 90.69 86 SER A N 1
ATOM 666 C CA . SER A 1 86 ? 18.709 17.500 -3.298 1.00 90.69 86 SER A CA 1
ATOM 667 C C . SER A 1 86 ? 19.005 18.315 -4.558 1.00 90.69 86 SER A C 1
ATOM 669 O O . SER A 1 86 ? 19.387 19.481 -4.448 1.00 90.69 86 SER A O 1
ATOM 671 N N . ASN A 1 87 ? 18.753 17.729 -5.729 1.00 88.25 87 ASN A N 1
ATOM 672 C CA . ASN A 1 87 ? 19.017 18.302 -7.047 1.00 88.25 87 ASN A CA 1
ATOM 673 C C . ASN A 1 87 ? 17.747 18.474 -7.905 1.00 88.25 87 ASN A C 1
ATOM 675 O O . ASN A 1 87 ? 17.864 18.939 -9.032 1.00 88.25 87 ASN A O 1
ATOM 679 N N . ASN A 1 88 ? 16.560 18.153 -7.372 1.00 84.19 88 ASN A N 1
ATOM 680 C CA . ASN A 1 88 ? 15.267 18.317 -8.045 1.00 84.19 88 ASN A CA 1
ATOM 681 C C . ASN A 1 88 ? 15.166 17.536 -9.370 1.00 84.19 88 ASN A C 1
ATOM 683 O O . ASN A 1 88 ? 14.693 18.059 -10.376 1.00 84.19 88 ASN A O 1
ATOM 687 N N . THR A 1 89 ? 15.631 16.284 -9.386 1.00 84.06 89 THR A N 1
ATOM 688 C CA . THR A 1 89 ? 15.580 15.433 -10.586 1.00 84.06 89 THR A CA 1
ATOM 689 C C . THR A 1 89 ? 14.792 14.156 -10.349 1.00 84.06 89 THR A C 1
ATOM 691 O O . THR A 1 89 ? 14.920 13.536 -9.291 1.00 84.06 89 THR A O 1
ATOM 694 N N . TRP A 1 90 ? 14.051 13.732 -11.371 1.00 90.44 90 TRP A N 1
ATOM 695 C CA . TRP A 1 90 ? 13.472 12.397 -11.477 1.00 90.44 90 TRP A CA 1
ATOM 696 C C . TRP A 1 90 ? 14.343 11.511 -12.365 1.00 90.44 90 TRP A C 1
ATOM 698 O O . TRP A 1 90 ? 14.879 11.969 -13.373 1.00 90.44 90 TRP A O 1
ATOM 708 N N . GLU A 1 91 ? 14.466 10.240 -12.005 1.00 90.56 91 GLU A N 1
ATOM 709 C CA . GLU A 1 91 ? 15.086 9.217 -12.844 1.00 90.56 91 GLU A CA 1
ATOM 710 C C . GLU A 1 91 ? 14.299 7.908 -12.782 1.00 90.56 91 GLU A C 1
ATOM 712 O O . GLU A 1 91 ? 13.743 7.554 -11.741 1.00 90.56 91 GLU A O 1
ATOM 717 N N . TYR A 1 92 ? 14.265 7.167 -13.888 1.00 95.19 92 TYR A N 1
ATOM 718 C CA . TYR A 1 92 ? 13.676 5.832 -13.902 1.00 95.19 92 TYR A CA 1
ATOM 719 C C . TYR A 1 92 ? 14.568 4.837 -13.158 1.00 95.19 92 TYR A C 1
ATOM 721 O O . TYR A 1 92 ? 15.790 4.829 -13.319 1.00 95.19 92 TYR A O 1
ATOM 729 N N . VAL A 1 93 ? 13.940 3.950 -12.390 1.00 97.31 93 VAL A N 1
ATOM 730 C CA . VAL A 1 93 ? 14.575 2.742 -11.847 1.00 97.31 93 VAL A CA 1
ATOM 731 C C . VAL A 1 93 ? 14.011 1.505 -12.547 1.00 97.31 93 VAL A C 1
ATOM 733 O O . VAL A 1 93 ? 13.202 1.619 -13.470 1.00 97.31 93 VAL A O 1
ATOM 736 N N . ALA A 1 94 ? 14.458 0.307 -12.162 1.00 97.81 94 ALA A N 1
ATOM 737 C CA . ALA A 1 94 ? 13.921 -0.918 -12.742 1.00 97.81 94 ALA A CA 1
ATOM 738 C C . ALA A 1 94 ? 12.388 -0.960 -12.585 1.00 97.81 94 ALA A C 1
ATOM 740 O O . ALA A 1 94 ? 11.883 -0.692 -11.489 1.00 97.81 94 ALA A O 1
ATOM 741 N N . PRO A 1 95 ? 11.638 -1.299 -13.646 1.00 97.38 95 PRO A N 1
ATOM 742 C CA . PRO A 1 95 ? 10.187 -1.374 -13.575 1.00 97.38 95 PRO A CA 1
ATOM 743 C C . PRO A 1 95 ? 9.740 -2.602 -12.776 1.00 97.38 95 PRO A C 1
ATOM 745 O O . PRO A 1 95 ? 10.451 -3.608 -12.694 1.00 97.38 95 PRO A O 1
ATOM 748 N N . MET A 1 96 ? 8.529 -2.535 -12.226 1.00 96.06 96 MET A N 1
ATOM 749 C CA . MET A 1 96 ? 7.852 -3.692 -11.644 1.00 96.06 96 MET A CA 1
ATOM 750 C C . MET A 1 96 ? 7.597 -4.764 -12.712 1.00 96.06 96 MET A C 1
ATOM 752 O O . MET A 1 96 ? 7.506 -4.478 -13.910 1.00 96.06 96 MET A O 1
ATOM 756 N N . LYS A 1 97 ? 7.401 -6.013 -12.281 1.00 92.12 97 LYS A N 1
ATOM 757 C CA . LYS A 1 97 ? 7.089 -7.125 -13.196 1.00 92.12 97 LYS A CA 1
ATOM 758 C C . LYS A 1 97 ? 5.703 -7.011 -13.829 1.00 92.12 97 LYS A C 1
ATOM 760 O O . LYS A 1 97 ? 5.468 -7.591 -14.884 1.00 92.12 97 LYS A O 1
ATOM 765 N N . ILE A 1 98 ? 4.797 -6.286 -13.179 1.00 91.25 98 ILE A N 1
ATOM 766 C CA . ILE A 1 98 ? 3.403 -6.132 -13.591 1.00 91.25 98 ILE A CA 1
ATOM 767 C C . ILE A 1 98 ? 2.980 -4.666 -13.566 1.00 91.25 98 ILE A C 1
ATOM 769 O O . ILE A 1 98 ? 3.415 -3.898 -12.706 1.00 91.25 98 ILE A O 1
ATOM 773 N N . SER A 1 99 ? 2.117 -4.298 -14.511 1.00 92.31 99 SER A N 1
ATOM 774 C CA . SER A 1 99 ? 1.477 -2.985 -14.559 1.00 92.31 99 SER A CA 1
ATOM 775 C C . SER A 1 99 ? 0.232 -2.977 -13.687 1.00 92.31 99 SER A C 1
ATOM 777 O O . SER A 1 99 ? -0.611 -3.864 -13.815 1.00 92.31 99 SER A O 1
ATOM 779 N N . LEU A 1 100 ? 0.100 -1.977 -12.819 1.00 92.50 100 LEU A N 1
ATOM 780 C CA . LEU A 1 100 ? -0.993 -1.919 -11.852 1.00 92.50 100 LEU A CA 1
ATOM 781 C C . LEU A 1 100 ? -1.330 -0.481 -11.449 1.00 92.50 100 LEU A C 1
ATOM 783 O O . LEU A 1 100 ? -0.503 0.426 -11.562 1.00 92.50 100 LEU A O 1
ATOM 787 N N . THR A 1 101 ? -2.550 -0.285 -10.953 1.00 91.00 101 THR A N 1
ATOM 788 C CA . THR A 1 101 ? -2.981 0.967 -10.316 1.00 91.00 101 THR A CA 1
ATOM 789 C C . THR A 1 101 ? -3.343 0.742 -8.856 1.00 91.00 101 THR A C 1
ATOM 791 O O . THR A 1 101 ? -3.623 -0.383 -8.431 1.00 91.00 101 THR A O 1
ATOM 794 N N . SER A 1 102 ? -3.316 1.815 -8.064 1.00 90.69 102 SER A N 1
ATOM 795 C CA . SER A 1 102 ? -3.738 1.798 -6.661 1.00 90.69 102 SER A CA 1
ATOM 796 C C . SER A 1 102 ? -3.096 0.694 -5.778 1.00 90.69 102 SER A C 1
ATOM 798 O O . SER A 1 102 ? -3.811 0.088 -4.967 1.00 90.69 102 SER A O 1
ATOM 800 N N . PRO A 1 103 ? -1.780 0.395 -5.885 1.00 95.06 103 PRO A N 1
ATOM 801 C CA . PRO A 1 103 ? -1.112 -0.495 -4.936 1.00 95.06 103 PRO A CA 1
ATOM 802 C C . PRO A 1 103 ? -0.921 0.189 -3.580 1.00 95.06 103 PRO A C 1
ATOM 804 O O . PRO A 1 103 ? -0.782 1.415 -3.497 1.00 95.06 103 PRO A O 1
ATOM 807 N N . ALA A 1 104 ? -0.792 -0.601 -2.518 1.00 96.06 104 ALA A N 1
ATOM 808 C CA . ALA A 1 104 ? -0.262 -0.108 -1.255 1.00 96.06 104 ALA A CA 1
ATOM 809 C C . ALA A 1 104 ? 1.270 -0.235 -1.265 1.00 96.06 104 ALA A C 1
ATOM 811 O O . ALA A 1 104 ? 1.805 -1.329 -1.457 1.00 96.06 104 ALA A O 1
ATOM 812 N N . VAL A 1 105 ? 1.972 0.890 -1.087 1.00 96.88 105 VAL A N 1
ATOM 813 C CA . VAL A 1 105 ? 3.439 0.973 -1.188 1.00 96.88 105 VAL A CA 1
ATOM 814 C C . VAL A 1 105 ? 4.051 1.527 0.090 1.00 96.88 105 VAL A C 1
ATOM 816 O O . VAL A 1 105 ? 3.467 2.407 0.723 1.00 96.88 105 VAL A O 1
ATOM 819 N N . ILE A 1 106 ? 5.227 1.030 0.473 1.00 97.69 106 ILE A N 1
ATOM 820 C CA . ILE A 1 106 ? 5.943 1.524 1.653 1.00 97.69 106 ILE A CA 1
ATOM 821 C C . ILE A 1 106 ? 7.449 1.265 1.555 1.00 97.69 106 ILE A C 1
ATOM 823 O O . ILE A 1 106 ? 7.879 0.253 1.002 1.00 97.69 106 ILE A O 1
ATOM 827 N N . GLY A 1 107 ? 8.256 2.178 2.097 1.00 97.50 107 GLY A N 1
ATOM 828 C CA . GLY A 1 107 ? 9.685 1.962 2.321 1.00 97.50 107 GLY A CA 1
ATOM 829 C C . GLY A 1 107 ? 9.931 1.343 3.697 1.00 97.50 107 GLY A C 1
ATOM 830 O O . GLY A 1 107 ? 9.411 1.841 4.695 1.00 97.50 107 GLY A O 1
ATOM 831 N N . HIS A 1 108 ? 10.717 0.272 3.766 1.00 97.88 108 HIS A N 1
ATOM 832 C CA . HIS A 1 108 ? 11.092 -0.374 5.021 1.00 97.88 108 HIS A CA 1
ATOM 833 C C . HIS A 1 108 ? 12.447 -1.082 4.895 1.00 97.88 108 HIS A C 1
ATOM 835 O O . HIS A 1 108 ? 12.686 -1.786 3.916 1.00 97.88 108 HIS A O 1
ATOM 841 N N . GLU A 1 109 ? 13.337 -0.870 5.871 1.00 95.88 109 GLU A N 1
ATOM 842 C CA . GLU A 1 109 ? 14.677 -1.483 5.943 1.00 95.88 109 GLU A CA 1
ATOM 843 C C . GLU A 1 109 ? 15.477 -1.427 4.627 1.00 95.88 109 GLU A C 1
ATOM 845 O O . GLU A 1 109 ? 15.991 -2.436 4.148 1.00 95.88 109 GLU A O 1
ATOM 850 N N . GLY A 1 110 ? 15.557 -0.248 3.999 1.00 97.00 110 GLY A N 1
ATOM 851 C CA . GLY A 1 110 ? 16.323 -0.062 2.757 1.00 97.00 110 GLY A CA 1
ATOM 852 C C . GLY A 1 110 ? 15.662 -0.650 1.503 1.00 97.00 110 GLY A C 1
ATOM 853 O O . GLY A 1 110 ? 16.287 -0.693 0.447 1.00 97.00 110 GLY A O 1
ATOM 854 N N . HIS A 1 111 ? 14.411 -1.106 1.591 1.00 98.44 111 HIS A N 1
ATOM 855 C CA . HIS A 1 111 ? 13.669 -1.693 0.477 1.00 98.44 111 HIS A CA 1
ATOM 856 C C . HIS A 1 111 ? 12.328 -0.991 0.267 1.00 98.44 111 HIS A C 1
ATOM 858 O O . HIS A 1 111 ? 11.731 -0.472 1.211 1.00 98.44 111 HIS A O 1
ATOM 864 N N . LEU A 1 112 ? 11.824 -1.002 -0.969 1.00 98.31 112 LEU A N 1
ATOM 865 C CA . LEU A 1 112 ? 10.422 -0.665 -1.237 1.00 98.31 112 LEU A CA 1
ATOM 866 C C . LEU A 1 112 ? 9.613 -1.946 -1.310 1.00 98.31 112 LEU A C 1
ATOM 868 O O . LEU A 1 112 ? 10.047 -2.908 -1.938 1.00 98.31 112 LEU A O 1
ATOM 872 N N . TYR A 1 113 ? 8.420 -1.923 -0.739 1.00 98.56 113 TYR A N 1
ATOM 873 C CA . TYR A 1 113 ? 7.430 -2.979 -0.869 1.00 98.56 113 TYR A CA 1
ATOM 874 C C . TYR A 1 113 ? 6.220 -2.433 -1.616 1.00 98.56 113 TYR A C 1
ATOM 876 O O . TYR A 1 113 ? 5.725 -1.351 -1.301 1.00 98.56 113 TYR A O 1
ATOM 884 N N . VAL A 1 114 ? 5.750 -3.195 -2.598 1.00 98.06 114 VAL A N 1
ATOM 885 C CA . VAL A 1 114 ? 4.531 -2.939 -3.366 1.00 98.06 114 VAL A CA 1
ATOM 886 C C . VAL A 1 114 ? 3.604 -4.119 -3.144 1.00 98.06 114 VAL A C 1
ATOM 888 O O . VAL A 1 114 ? 3.990 -5.259 -3.396 1.00 98.06 114 VAL A O 1
ATOM 891 N N . THR A 1 115 ? 2.401 -3.845 -2.652 1.00 97.38 115 THR A N 1
ATOM 892 C CA . THR A 1 115 ? 1.430 -4.861 -2.239 1.00 97.38 115 THR A CA 1
ATOM 893 C C . THR A 1 115 ? 0.091 -4.624 -2.932 1.00 97.38 115 THR A C 1
ATOM 895 O O . THR A 1 115 ? -0.431 -3.503 -2.939 1.00 97.38 115 THR A O 1
ATOM 898 N N . GLY A 1 116 ? -0.462 -5.683 -3.522 1.00 95.62 116 GLY A N 1
ATOM 899 C CA . GLY A 1 116 ? -1.751 -5.642 -4.207 1.00 95.62 116 GLY A CA 1
ATOM 900 C C . GLY A 1 116 ? -1.796 -4.667 -5.381 1.00 95.62 116 GLY A C 1
ATOM 901 O O . GLY A 1 116 ? -0.815 -4.488 -6.098 1.00 95.62 116 GLY A O 1
ATOM 902 N N . GLY A 1 117 ? -2.953 -4.034 -5.567 1.00 93.94 117 GLY A N 1
ATOM 903 C CA . GLY A 1 117 ? -3.243 -3.152 -6.699 1.00 93.94 117 GLY A CA 1
ATOM 904 C C . GLY A 1 117 ? -4.154 -3.814 -7.730 1.00 93.94 117 GLY A C 1
ATOM 905 O O . GLY A 1 117 ? -4.411 -5.014 -7.665 1.00 93.94 117 GLY A O 1
ATOM 906 N N . ALA A 1 118 ? -4.684 -3.015 -8.652 1.00 90.75 118 ALA A N 1
ATOM 907 C CA . ALA A 1 118 ? -5.603 -3.466 -9.691 1.00 90.75 118 ALA A CA 1
ATOM 908 C C . ALA A 1 118 ? -4.867 -3.689 -11.016 1.00 90.75 118 ALA A C 1
ATOM 910 O O . ALA A 1 118 ? -4.152 -2.804 -11.496 1.00 90.75 118 ALA A O 1
ATOM 911 N N . VAL A 1 119 ? -5.076 -4.861 -11.618 1.00 87.00 119 VAL A N 1
ATOM 912 C CA . VAL A 1 119 ? -4.477 -5.240 -12.913 1.00 87.00 119 VAL A CA 1
ATOM 913 C C . VAL A 1 119 ? -5.493 -5.255 -14.060 1.00 87.00 119 VAL A C 1
ATOM 915 O O . VAL A 1 119 ? -5.123 -4.963 -15.199 1.00 87.00 119 VAL A O 1
ATOM 918 N N . LEU A 1 120 ? -6.771 -5.529 -13.773 1.00 73.69 120 LEU A N 1
ATOM 919 C CA . LEU A 1 120 ? -7.871 -5.555 -14.748 1.00 73.69 120 LEU A CA 1
ATOM 920 C C . LEU A 1 120 ? -8.713 -4.276 -14.698 1.00 73.69 120 LEU A C 1
ATOM 922 O O . LEU A 1 120 ? -8.723 -3.566 -13.696 1.00 73.69 120 LEU A O 1
ATOM 926 N N . GLU A 1 121 ? -9.408 -3.969 -15.799 1.00 64.31 121 GLU A N 1
ATOM 927 C CA . GLU A 1 121 ? -10.349 -2.835 -15.906 1.00 64.31 121 GLU A CA 1
ATOM 928 C C . GLU A 1 121 ? -11.447 -2.868 -14.842 1.00 64.31 121 GLU A C 1
ATOM 930 O O . GLU A 1 121 ? -11.774 -1.819 -14.296 1.00 64.31 121 GLU A O 1
ATOM 935 N N . ASP A 1 122 ? -11.891 -4.061 -14.450 1.00 62.44 122 ASP A N 1
ATOM 936 C CA . ASP A 1 122 ? -12.961 -4.248 -13.464 1.00 62.44 122 ASP A CA 1
ATOM 937 C C . ASP A 1 122 ? -12.505 -4.000 -12.009 1.00 62.44 122 ASP A C 1
ATOM 939 O O . ASP A 1 122 ? -13.300 -4.093 -11.077 1.00 62.44 122 ASP A O 1
ATOM 943 N N . GLY A 1 123 ? -11.228 -3.652 -11.793 1.00 60.41 123 GLY A N 1
ATOM 944 C CA . GLY A 1 123 ? -10.703 -3.268 -10.478 1.00 60.41 123 GLY A CA 1
ATOM 945 C C . GLY A 1 123 ? -10.283 -4.436 -9.583 1.00 60.41 123 GLY A C 1
ATOM 946 O O . GLY A 1 123 ? -9.907 -4.201 -8.428 1.00 60.41 123 GLY A O 1
ATOM 947 N N . ASP A 1 124 ? -10.292 -5.664 -10.113 1.00 76.88 124 ASP A N 1
ATOM 948 C CA . ASP A 1 124 ? -9.869 -6.859 -9.387 1.00 76.88 124 ASP A CA 1
ATOM 949 C C . ASP A 1 124 ? -8.453 -6.683 -8.839 1.00 76.88 124 ASP A C 1
ATOM 951 O O . ASP A 1 124 ? -7.461 -6.528 -9.566 1.00 76.88 124 ASP A O 1
ATOM 955 N N . GLY A 1 125 ? -8.397 -6.660 -7.510 1.00 87.44 125 GLY A N 1
ATOM 956 C CA . GLY A 1 125 ? -7.166 -6.603 -6.755 1.00 87.44 125 GLY A CA 1
ATOM 957 C C . GLY A 1 125 ? -6.382 -7.904 -6.870 1.00 87.44 125 GLY A C 1
ATOM 958 O O . GLY A 1 125 ? -6.956 -8.980 -7.003 1.00 87.44 125 GLY A O 1
ATOM 959 N N . ILE A 1 126 ? -5.065 -7.810 -6.752 1.00 93.88 126 ILE A N 1
ATOM 960 C CA . ILE A 1 126 ? -4.173 -8.970 -6.646 1.00 93.88 126 ILE A CA 1
ATOM 961 C C . ILE A 1 126 ? -3.642 -9.119 -5.218 1.00 93.88 126 ILE A C 1
ATOM 963 O O . ILE A 1 126 ? -3.757 -8.208 -4.396 1.00 93.88 126 ILE A O 1
ATOM 967 N N . ASP A 1 127 ? -3.052 -10.268 -4.913 1.00 95.88 127 ASP A N 1
ATOM 968 C CA . ASP A 1 127 ? -2.390 -10.575 -3.638 1.00 95.88 127 ASP A CA 1
ATOM 969 C C . ASP A 1 127 ? -0.854 -10.493 -3.717 1.00 95.88 127 ASP A C 1
ATOM 971 O O . ASP A 1 127 ? -0.169 -10.709 -2.715 1.00 95.88 127 ASP A O 1
ATOM 975 N N . LEU A 1 128 ? -0.305 -10.168 -4.894 1.00 96.56 128 LEU A N 1
ATOM 976 C CA . LEU A 1 128 ? 1.137 -10.149 -5.125 1.00 96.56 128 LEU A CA 1
ATOM 977 C C . LEU A 1 128 ? 1.849 -9.100 -4.273 1.00 96.56 128 LEU A C 1
ATOM 979 O O . LEU A 1 128 ? 1.355 -7.989 -4.049 1.00 96.56 128 LEU A O 1
ATOM 983 N N . VAL A 1 129 ? 3.069 -9.455 -3.873 1.00 98.12 129 VAL A N 1
ATOM 984 C CA . VAL A 1 129 ? 3.978 -8.590 -3.128 1.00 98.12 129 VAL A CA 1
ATOM 985 C C . VAL A 1 129 ? 5.328 -8.582 -3.826 1.00 98.12 129 VAL A C 1
ATOM 987 O O . VAL A 1 129 ? 5.967 -9.621 -3.984 1.00 98.12 129 VAL A O 1
ATOM 990 N N . GLN A 1 130 ? 5.769 -7.397 -4.235 1.00 97.94 130 GLN A N 1
ATOM 991 C CA . GLN A 1 130 ? 7.063 -7.190 -4.878 1.00 97.94 130 GLN A CA 1
ATOM 992 C C . GLN A 1 130 ? 7.937 -6.300 -3.995 1.00 97.94 130 GLN A C 1
ATOM 994 O O . GLN A 1 130 ? 7.489 -5.256 -3.517 1.00 97.94 130 GLN A O 1
ATOM 999 N N . ARG A 1 131 ? 9.199 -6.693 -3.805 1.00 98.50 131 ARG A N 1
ATOM 1000 C CA . ARG A 1 131 ? 10.201 -5.925 -3.061 1.00 98.50 131 ARG A CA 1
ATOM 1001 C C . ARG A 1 131 ? 11.298 -5.423 -3.989 1.00 98.50 131 ARG A C 1
ATOM 1003 O O . ARG A 1 131 ? 11.940 -6.227 -4.661 1.00 98.50 131 ARG A O 1
ATOM 1010 N N . PHE A 1 132 ? 11.565 -4.124 -3.975 1.00 98.62 132 PHE A N 1
ATOM 1011 C CA . PHE A 1 132 ? 12.670 -3.501 -4.699 1.00 98.62 132 PHE A CA 1
ATOM 1012 C C . PHE A 1 132 ? 13.864 -3.264 -3.783 1.00 98.62 132 PHE A C 1
ATOM 1014 O O . PHE A 1 132 ? 13.712 -2.726 -2.685 1.00 98.62 132 PHE A O 1
ATOM 1021 N N . CYS A 1 133 ? 15.055 -3.616 -4.261 1.00 98.06 133 CYS A N 1
ATOM 1022 C CA . CYS A 1 133 ? 16.319 -3.257 -3.631 1.00 98.06 133 CYS A CA 1
ATOM 1023 C C . CYS A 1 133 ? 16.994 -2.130 -4.437 1.00 98.06 133 CYS A C 1
ATOM 1025 O O . CYS A 1 133 ? 17.505 -2.398 -5.529 1.00 98.06 133 CYS A O 1
ATOM 1027 N N . PRO A 1 134 ? 17.057 -0.888 -3.918 1.00 96.88 134 PRO A N 1
ATOM 1028 C CA . PRO A 1 134 ? 17.701 0.231 -4.611 1.00 96.88 134 PRO A CA 1
ATOM 1029 C C . PRO A 1 134 ? 19.191 0.012 -4.886 1.00 96.88 134 PRO A C 1
ATOM 1031 O O . PRO A 1 134 ? 19.710 0.522 -5.873 1.00 96.88 134 PRO A O 1
ATOM 1034 N N . MET A 1 135 ? 19.874 -0.769 -4.041 1.00 96.44 135 MET A N 1
ATOM 1035 C CA . MET A 1 135 ? 21.309 -1.044 -4.179 1.00 96.44 135 MET A CA 1
ATOM 1036 C C . MET A 1 135 ? 21.634 -1.922 -5.388 1.00 96.44 135 MET A C 1
ATOM 1038 O O . MET A 1 135 ? 22.695 -1.774 -5.989 1.00 96.44 135 MET A O 1
ATOM 1042 N N . THR A 1 136 ? 20.738 -2.845 -5.736 1.00 97.81 136 THR A N 1
ATOM 1043 C CA . THR A 1 136 ? 20.919 -3.755 -6.876 1.00 97.81 136 THR A CA 1
ATOM 1044 C C . THR A 1 136 ? 20.055 -3.378 -8.072 1.00 97.81 136 THR A C 1
ATOM 1046 O O . THR A 1 136 ? 20.283 -3.898 -9.159 1.00 97.81 136 THR A O 1
ATOM 1049 N N . ASN A 1 137 ? 19.092 -2.468 -7.890 1.00 97.62 137 ASN A N 1
ATOM 1050 C CA . ASN A 1 137 ? 18.083 -2.101 -8.877 1.00 97.62 137 ASN A CA 1
ATOM 1051 C C . ASN A 1 137 ? 17.277 -3.319 -9.375 1.00 97.62 137 ASN A C 1
ATOM 1053 O O . ASN A 1 137 ? 17.023 -3.471 -10.568 1.00 97.62 137 ASN A O 1
ATOM 1057 N N . VAL A 1 138 ? 16.909 -4.220 -8.458 1.00 97.94 138 VAL A N 1
ATOM 1058 C CA . VAL A 1 138 ? 16.212 -5.480 -8.767 1.00 97.94 138 VAL A CA 1
ATOM 1059 C C . VAL A 1 138 ? 14.957 -5.637 -7.913 1.00 97.94 138 VAL A C 1
ATOM 1061 O O . VAL A 1 138 ? 14.949 -5.311 -6.724 1.00 97.94 138 VAL A O 1
ATOM 1064 N N . TRP A 1 139 ? 13.914 -6.194 -8.533 1.00 98.44 139 TRP A N 1
ATOM 1065 C CA . TRP A 1 139 ? 12.677 -6.620 -7.882 1.00 98.44 139 TRP A CA 1
ATOM 1066 C C . TRP A 1 139 ? 12.703 -8.112 -7.538 1.00 98.44 139 TRP A C 1
ATOM 1068 O O . TRP A 1 139 ? 13.169 -8.941 -8.321 1.00 98.44 139 TRP A O 1
ATOM 1078 N N . SER A 1 140 ? 12.166 -8.470 -6.377 1.00 97.94 140 SER A N 1
ATOM 1079 C CA . SER A 1 140 ? 11.999 -9.849 -5.907 1.00 97.94 140 SER A CA 1
ATOM 1080 C C . SER A 1 140 ? 10.556 -10.091 -5.481 1.00 97.94 140 SER A C 1
ATOM 1082 O O . SER A 1 140 ? 9.916 -9.181 -4.956 1.00 97.94 140 SER A O 1
ATOM 1084 N N . ASP A 1 141 ? 10.059 -11.307 -5.695 1.00 97.75 141 ASP A N 1
ATOM 1085 C CA . ASP A 1 141 ? 8.732 -11.700 -5.215 1.00 97.75 141 ASP A CA 1
ATOM 1086 C C . ASP A 1 141 ? 8.831 -12.100 -3.743 1.00 97.75 141 ASP A C 1
ATOM 1088 O O . ASP A 1 141 ? 9.784 -12.776 -3.343 1.00 97.75 141 ASP A O 1
ATOM 1092 N N . MET A 1 142 ? 7.857 -11.668 -2.949 1.00 98.50 142 MET A N 1
ATOM 1093 C CA . MET A 1 142 ? 7.735 -12.017 -1.534 1.00 98.50 142 MET A CA 1
ATOM 1094 C C . MET A 1 142 ? 6.515 -12.920 -1.321 1.00 98.50 142 MET A C 1
ATOM 1096 O O . MET A 1 142 ? 5.783 -13.224 -2.264 1.00 98.50 142 MET A O 1
ATOM 1100 N N . ALA A 1 143 ? 6.281 -13.363 -0.085 1.00 98.50 143 ALA A N 1
ATOM 1101 C CA . ALA A 1 143 ? 5.057 -14.077 0.251 1.00 98.50 143 ALA A CA 1
ATOM 1102 C C . ALA A 1 143 ? 3.829 -13.227 -0.090 1.00 98.50 143 ALA A C 1
ATOM 1104 O O . ALA A 1 143 ? 3.802 -12.016 0.145 1.00 98.50 143 ALA A O 1
ATOM 1105 N N . HIS A 1 144 ? 2.818 -13.882 -0.649 1.00 98.44 144 HIS A N 1
ATOM 1106 C CA . HIS A 1 144 ? 1.584 -13.241 -1.078 1.00 98.44 144 HIS A CA 1
ATOM 1107 C C . HIS A 1 144 ? 0.733 -12.855 0.132 1.00 98.44 144 HIS A C 1
ATOM 1109 O O . HIS A 1 144 ? 0.758 -13.542 1.156 1.00 98.44 144 HIS A O 1
ATOM 1115 N N . MET A 1 145 ? -0.035 -11.776 -0.010 1.00 98.25 145 MET A N 1
ATOM 1116 C CA . MET A 1 145 ? -1.022 -11.368 0.989 1.00 98.25 145 MET A CA 1
ATOM 1117 C C . MET A 1 145 ? -2.085 -12.457 1.186 1.00 98.25 145 MET A C 1
ATOM 1119 O O . MET A 1 145 ? -2.378 -13.241 0.286 1.00 98.25 145 MET A O 1
ATOM 1123 N N . LEU A 1 146 ? -2.725 -12.468 2.353 1.00 97.00 146 LEU A N 1
ATOM 1124 C CA . LEU A 1 146 ? -3.821 -13.384 2.674 1.00 97.00 146 LEU A CA 1
ATOM 1125 C C . LEU A 1 146 ? -5.105 -13.049 1.909 1.00 97.00 146 LEU A C 1
ATOM 1127 O O . LEU A 1 146 ? -5.973 -13.912 1.765 1.00 97.00 146 LEU A O 1
ATOM 1131 N N . ILE A 1 147 ? -5.250 -11.800 1.456 1.00 94.19 147 ILE A N 1
ATOM 1132 C CA . ILE A 1 147 ? -6.344 -11.378 0.582 1.00 94.19 147 ILE A CA 1
ATOM 1133 C C . ILE A 1 147 ? -5.851 -10.553 -0.609 1.00 94.19 147 ILE A C 1
ATOM 1135 O O . ILE A 1 147 ? -5.020 -9.655 -0.474 1.00 94.19 147 ILE A O 1
ATOM 1139 N N . ALA A 1 148 ? -6.442 -10.818 -1.772 1.00 94.62 148 ALA A N 1
ATOM 1140 C CA . ALA A 1 148 ? -6.223 -10.045 -2.986 1.00 94.62 148 ALA A CA 1
ATOM 1141 C C . ALA A 1 148 ? -7.033 -8.741 -2.946 1.00 94.62 148 ALA A C 1
ATOM 1143 O O . ALA A 1 148 ? -8.251 -8.768 -2.728 1.00 94.62 148 ALA A O 1
ATOM 1144 N N . ARG A 1 149 ? -6.366 -7.592 -3.122 1.00 94.19 149 ARG A N 1
ATOM 1145 C CA . ARG A 1 149 ? -7.009 -6.278 -2.961 1.00 94.19 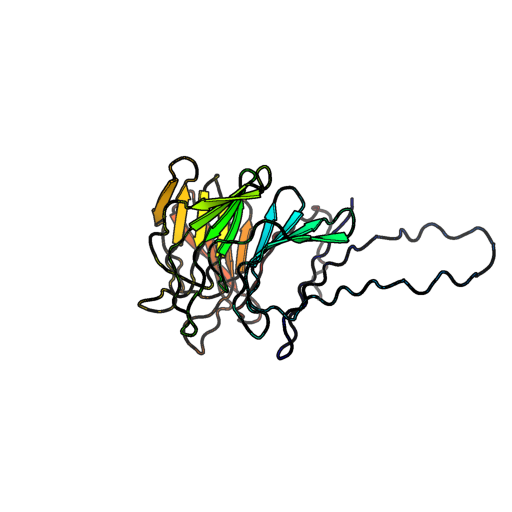149 ARG A CA 1
ATOM 1146 C C . ARG A 1 149 ? -6.319 -5.125 -3.683 1.00 94.19 149 ARG A C 1
ATOM 1148 O O . ARG A 1 149 ? -5.113 -5.142 -3.916 1.00 94.19 149 ARG A O 1
ATOM 1155 N N . SER A 1 150 ? -7.101 -4.093 -3.987 1.00 93.75 150 SER A N 1
ATOM 1156 C CA . SER A 1 150 ? -6.649 -2.814 -4.548 1.00 93.75 150 SER A CA 1
ATOM 1157 C C . SER A 1 150 ? -7.101 -1.635 -3.673 1.00 93.75 150 SER A C 1
ATOM 1159 O O . SER A 1 150 ? -8.009 -1.766 -2.849 1.00 93.75 150 SER A O 1
ATOM 1161 N N . GLY A 1 151 ? -6.442 -0.478 -3.796 1.00 92.19 151 GLY A N 1
ATOM 1162 C CA . GLY A 1 151 ? -6.798 0.747 -3.060 1.00 92.19 151 GLY A CA 1
ATOM 1163 C C . GLY A 1 151 ? -6.666 0.646 -1.537 1.00 92.19 151 GLY A C 1
ATOM 1164 O O . GLY A 1 151 ? -7.299 1.405 -0.802 1.00 92.19 151 GLY A O 1
ATOM 1165 N N . SER A 1 152 ? -5.855 -0.294 -1.058 1.00 95.50 152 SER A N 1
ATOM 1166 C CA . SER A 1 152 ? -5.419 -0.370 0.336 1.00 95.50 152 SER A CA 1
ATOM 1167 C C . SER A 1 152 ? -4.360 0.692 0.640 1.00 95.50 152 SER A C 1
ATOM 1169 O O . SER A 1 152 ? -3.844 1.384 -0.247 1.00 95.50 152 SER A O 1
ATOM 1171 N N . ARG A 1 153 ? -3.975 0.789 1.914 1.00 96.44 153 ARG A N 1
ATOM 1172 C CA . ARG A 1 153 ? -2.804 1.561 2.348 1.00 96.44 153 ARG A CA 1
ATOM 1173 C C . ARG A 1 153 ? -1.853 0.704 3.162 1.00 96.44 153 ARG A C 1
ATOM 1175 O O . ARG A 1 153 ? -2.299 -0.208 3.853 1.00 96.44 153 ARG A O 1
ATOM 1182 N N . ALA A 1 154 ? -0.566 1.028 3.072 1.00 97.62 154 ALA A N 1
ATOM 1183 C CA . ALA A 1 154 ? 0.485 0.373 3.832 1.00 97.62 154 ALA A CA 1
ATOM 1184 C C . ALA A 1 154 ? 1.118 1.331 4.845 1.00 97.62 154 ALA A C 1
ATOM 1186 O O . ALA A 1 154 ? 1.258 2.526 4.582 1.00 97.62 154 ALA A O 1
ATOM 1187 N N . CYS A 1 155 ? 1.530 0.798 5.990 1.00 97.88 155 CYS A N 1
ATOM 1188 C CA . CYS A 1 155 ? 2.359 1.508 6.959 1.00 97.88 155 CYS A CA 1
ATOM 1189 C C . CYS A 1 155 ? 3.265 0.536 7.720 1.00 97.88 155 CYS A C 1
ATOM 1191 O O . CYS A 1 155 ? 3.035 -0.670 7.707 1.00 97.88 155 CYS A O 1
ATOM 1193 N N . VAL A 1 156 ? 4.276 1.063 8.410 1.00 98.25 156 VAL A N 1
ATOM 1194 C CA . VAL A 1 156 ? 5.194 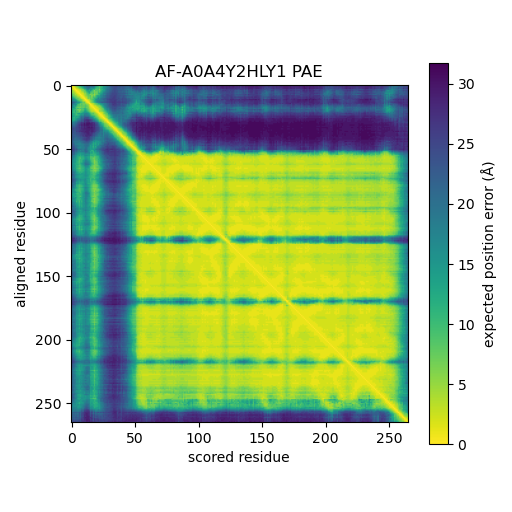0.265 9.233 1.00 98.25 156 VAL A CA 1
ATOM 1195 C C . VAL A 1 156 ? 4.995 0.594 10.703 1.00 98.25 156 VAL A C 1
ATOM 1197 O O . VAL A 1 156 ? 5.052 1.764 11.083 1.00 98.25 156 VAL A O 1
ATOM 1200 N N . VAL A 1 157 ? 4.829 -0.438 11.530 1.00 97.62 157 VAL A N 1
ATOM 1201 C CA . VAL A 1 157 ? 4.860 -0.336 12.994 1.00 97.62 157 VAL A CA 1
ATOM 1202 C C . VAL A 1 157 ? 5.574 -1.558 13.561 1.00 97.62 157 VAL A C 1
ATOM 1204 O O . VAL A 1 157 ? 5.295 -2.673 13.136 1.00 97.62 157 VAL A O 1
ATOM 1207 N N . ASN A 1 158 ? 6.486 -1.360 14.518 1.00 96.38 158 ASN A N 1
ATOM 1208 C CA . ASN A 1 158 ? 7.236 -2.439 15.176 1.00 96.38 158 ASN A CA 1
ATOM 1209 C C . ASN A 1 158 ? 7.909 -3.413 14.183 1.00 96.38 158 ASN A C 1
ATOM 1211 O O . ASN A 1 158 ? 7.841 -4.623 14.368 1.00 96.38 158 ASN A O 1
ATOM 1215 N N . ASN A 1 159 ? 8.525 -2.876 13.121 1.00 97.38 159 ASN A N 1
ATOM 1216 C CA . ASN A 1 159 ? 9.166 -3.621 12.020 1.00 97.38 159 ASN A CA 1
ATOM 1217 C C . ASN A 1 159 ? 8.242 -4.561 11.226 1.00 97.38 159 ASN A C 1
ATOM 1219 O O . ASN A 1 159 ? 8.702 -5.435 10.498 1.00 97.38 159 ASN A O 1
ATOM 1223 N N . LEU A 1 160 ? 6.930 -4.366 11.335 1.00 98.50 160 LEU A N 1
ATOM 1224 C CA . LEU A 1 160 ? 5.936 -5.093 10.560 1.00 98.50 160 LEU A CA 1
ATOM 1225 C C . LEU A 1 160 ? 5.274 -4.147 9.563 1.00 98.50 160 LEU A C 1
ATOM 1227 O O . LEU A 1 160 ? 4.977 -2.991 9.885 1.00 98.50 160 LEU A O 1
ATOM 1231 N N . ILE A 1 161 ? 5.024 -4.646 8.355 1.00 98.81 161 ILE A N 1
ATOM 1232 C CA . ILE A 1 161 ? 4.328 -3.905 7.300 1.00 98.81 161 ILE A CA 1
ATOM 1233 C C . ILE A 1 161 ? 2.848 -4.249 7.374 1.00 98.81 161 ILE A C 1
ATOM 1235 O O . ILE A 1 161 ? 2.460 -5.363 7.053 1.00 98.81 161 ILE A O 1
ATOM 1239 N N . TYR A 1 162 ? 2.013 -3.297 7.765 1.00 98.75 162 TYR A N 1
ATOM 1240 C CA . TYR A 1 162 ? 0.563 -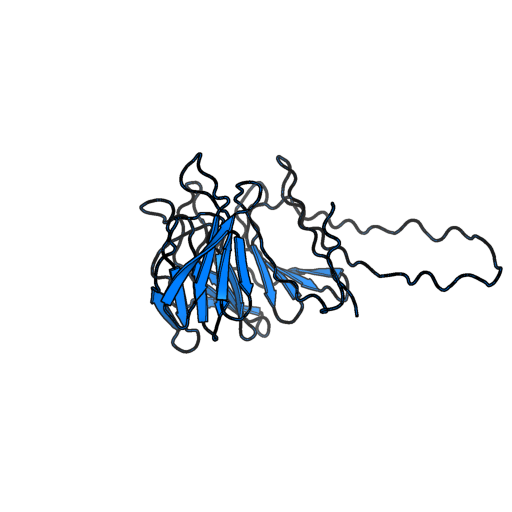3.452 7.799 1.00 98.75 162 TYR A CA 1
ATOM 1241 C C . TYR A 1 162 ? -0.035 -3.033 6.468 1.00 98.75 162 TYR A C 1
ATOM 1243 O O . TYR A 1 162 ? 0.368 -2.010 5.917 1.00 98.75 162 TYR A O 1
ATOM 1251 N N . VAL A 1 163 ? -1.036 -3.770 5.994 1.00 98.38 163 VAL A N 1
ATOM 1252 C CA . VAL A 1 163 ? -1.860 -3.401 4.845 1.00 98.38 163 VAL A CA 1
ATOM 1253 C C . VAL A 1 163 ? -3.323 -3.375 5.267 1.00 98.38 163 VAL A C 1
ATOM 1255 O O . VAL A 1 163 ? -3.856 -4.329 5.836 1.00 98.38 163 VAL A O 1
ATOM 1258 N N . ILE A 1 164 ? -3.957 -2.233 5.016 1.00 98.00 164 ILE A N 1
ATOM 1259 C CA . ILE A 1 164 ? -5.195 -1.819 5.671 1.00 98.00 164 ILE A CA 1
ATOM 1260 C C . ILE A 1 164 ? -6.261 -1.511 4.623 1.00 98.00 164 ILE A C 1
ATOM 1262 O O . ILE A 1 164 ? -6.038 -0.700 3.717 1.00 98.00 164 ILE A O 1
ATOM 1266 N N . GLY A 1 165 ? -7.433 -2.132 4.783 1.00 95.62 165 GLY A N 1
ATOM 1267 C CA . GLY A 1 165 ? -8.616 -1.868 3.964 1.00 95.62 165 GLY A CA 1
ATOM 1268 C C . GLY A 1 165 ? -8.429 -2.230 2.490 1.00 95.62 165 GLY A C 1
ATOM 1269 O O . GLY A 1 165 ? -7.641 -3.108 2.147 1.00 95.62 165 GLY A O 1
ATOM 1270 N N . GLY A 1 166 ? -9.147 -1.539 1.612 1.00 93.75 166 GLY A N 1
ATOM 1271 C CA . GLY A 1 166 ? -9.144 -1.734 0.163 1.00 93.75 166 GLY A CA 1
ATOM 1272 C C . GLY A 1 166 ? -10.401 -2.429 -0.360 1.00 93.75 166 GLY A C 1
ATOM 1273 O O . GLY A 1 166 ? -11.370 -2.650 0.370 1.00 93.75 166 GLY A O 1
ATOM 1274 N N . TRP A 1 167 ? -10.373 -2.762 -1.646 1.00 91.31 167 TRP A N 1
ATOM 1275 C CA . TRP A 1 167 ? -11.412 -3.503 -2.349 1.00 91.31 167 TRP A CA 1
ATOM 1276 C C . TRP A 1 167 ? -10.973 -4.953 -2.507 1.00 91.31 167 TRP A C 1
ATOM 1278 O O . TRP A 1 167 ? -9.953 -5.219 -3.142 1.00 91.31 167 TRP A O 1
ATOM 1288 N N . HIS A 1 168 ? -11.710 -5.885 -1.904 1.00 87.50 168 HIS A N 1
ATOM 1289 C CA . HIS A 1 168 ? -11.435 -7.312 -2.019 1.00 87.50 168 HIS A CA 1
ATOM 1290 C C . HIS A 1 168 ? -11.984 -7.831 -3.349 1.00 87.50 168 HIS A C 1
ATOM 1292 O O . HIS A 1 168 ? -13.189 -7.748 -3.583 1.00 87.50 168 HIS A O 1
ATOM 1298 N N . ALA A 1 169 ? -11.125 -8.423 -4.182 1.00 75.38 169 ALA A N 1
ATOM 1299 C CA . ALA A 1 169 ? -11.452 -8.794 -5.566 1.00 75.38 169 ALA A CA 1
ATOM 1300 C C . ALA A 1 169 ? -12.680 -9.720 -5.716 1.00 75.38 169 ALA A C 1
ATOM 1302 O O . ALA A 1 169 ? -13.311 -9.754 -6.760 1.00 75.38 169 ALA A O 1
ATOM 1303 N N . SER A 1 170 ? -13.053 -10.466 -4.670 1.00 68.62 170 SER A N 1
ATOM 1304 C CA . SER A 1 170 ? -14.151 -11.444 -4.729 1.00 68.62 170 SER A CA 1
ATOM 1305 C C . SER A 1 170 ? -15.389 -11.112 -3.889 1.00 68.62 170 SER A C 1
ATOM 1307 O O . SER A 1 170 ? -16.279 -11.957 -3.798 1.00 68.62 170 SER A O 1
ATOM 1309 N N . THR A 1 171 ? -15.430 -9.970 -3.193 1.00 70.00 171 THR A N 1
ATOM 1310 C CA . THR A 1 171 ? -16.565 -9.642 -2.310 1.00 70.00 171 THR A CA 1
ATOM 1311 C C . THR A 1 171 ? -17.012 -8.191 -2.452 1.00 70.00 171 THR A C 1
ATOM 1313 O O . THR A 1 171 ? -18.084 -7.959 -2.993 1.00 70.00 171 THR A O 1
ATOM 1316 N N . GLU A 1 172 ? -16.224 -7.242 -1.935 1.00 81.62 172 GLU A N 1
ATOM 1317 C CA . GLU A 1 172 ? -16.528 -5.805 -1.795 1.00 81.62 172 GLU A CA 1
ATOM 1318 C C . GLU A 1 172 ? -15.407 -5.122 -0.975 1.00 81.62 172 GLU A C 1
ATOM 1320 O O . GLU A 1 172 ? -14.368 -5.733 -0.690 1.00 81.62 172 GLU A O 1
ATOM 1325 N N . ASN A 1 173 ? -15.605 -3.865 -0.554 1.00 88.38 173 ASN A N 1
ATOM 1326 C CA . ASN A 1 173 ? -14.742 -3.166 0.405 1.00 88.38 173 ASN A CA 1
ATOM 1327 C C . ASN A 1 173 ? -14.452 -4.038 1.642 1.00 88.38 173 ASN A C 1
ATOM 1329 O O . ASN A 1 173 ? -15.331 -4.716 2.169 1.00 88.38 173 ASN A O 1
ATOM 1333 N N . THR A 1 174 ? -13.229 -3.989 2.164 1.00 92.31 174 THR A N 1
ATOM 1334 C CA . THR A 1 174 ? -12.833 -4.775 3.339 1.00 92.31 174 THR A CA 1
ATOM 1335 C C . THR A 1 174 ? -12.450 -3.888 4.521 1.00 92.31 174 THR A C 1
ATOM 1337 O O . THR A 1 174 ? -11.930 -2.785 4.358 1.00 92.31 174 THR A O 1
ATOM 1340 N N . ASN A 1 175 ? -12.708 -4.379 5.733 1.00 95.44 175 ASN A N 1
ATOM 1341 C CA . ASN A 1 175 ? -12.190 -3.829 6.987 1.00 95.44 175 ASN A CA 1
ATOM 1342 C C . ASN A 1 175 ? -11.023 -4.664 7.533 1.00 95.44 175 ASN A C 1
ATOM 1344 O O . ASN A 1 175 ? -10.476 -4.349 8.588 1.00 95.44 175 ASN A O 1
ATOM 1348 N N . LYS A 1 176 ? -10.652 -5.749 6.841 1.00 96.62 176 LYS A N 1
ATOM 1349 C CA . LYS A 1 176 ? -9.556 -6.622 7.256 1.00 96.62 176 LYS A CA 1
ATOM 1350 C C . LYS A 1 176 ? -8.232 -5.872 7.198 1.00 96.62 176 LYS A C 1
ATOM 1352 O O . LYS A 1 176 ? -7.982 -5.086 6.282 1.00 96.62 176 LYS A O 1
ATOM 1357 N N . VAL A 1 177 ? -7.387 -6.188 8.169 1.00 98.31 177 VAL A N 1
ATOM 1358 C CA . VAL A 1 177 ? -6.015 -5.713 8.258 1.00 98.31 177 VAL A CA 1
ATOM 1359 C C . VAL A 1 177 ? -5.127 -6.923 8.469 1.00 98.31 177 VAL A C 1
ATOM 1361 O O . VAL A 1 177 ? -5.430 -7.814 9.265 1.00 98.31 177 VAL A O 1
ATOM 1364 N N . GLU A 1 178 ? -4.050 -6.973 7.708 1.00 98.56 178 GLU A N 1
ATOM 1365 C CA . GLU A 1 178 ? -3.009 -7.977 7.861 1.00 98.56 178 GLU A CA 1
ATOM 1366 C C . GLU A 1 178 ? -1.656 -7.292 7.890 1.00 98.56 178 GLU A C 1
ATOM 1368 O O . GLU A 1 178 ? -1.485 -6.201 7.342 1.00 98.56 178 GLU A O 1
ATOM 1373 N N . TYR A 1 179 ? -0.705 -7.931 8.551 1.00 98.75 179 TYR A N 1
ATOM 1374 C CA . TYR A 1 179 ? 0.667 -7.479 8.596 1.00 98.75 179 TYR A CA 1
ATOM 1375 C C . TYR A 1 179 ? 1.605 -8.552 8.071 1.00 98.75 179 TYR A C 1
ATOM 1377 O O . TYR A 1 179 ? 1.354 -9.752 8.199 1.00 98.75 179 TYR A O 1
ATOM 1385 N N . TYR A 1 180 ? 2.696 -8.080 7.498 1.00 98.88 180 TYR A N 1
ATOM 1386 C CA . TYR A 1 180 ? 3.789 -8.860 6.971 1.00 98.88 180 TYR A CA 1
ATOM 1387 C C . TYR A 1 180 ? 5.002 -8.713 7.871 1.00 98.88 180 TYR A C 1
ATOM 1389 O O . TYR A 1 180 ? 5.376 -7.599 8.246 1.00 98.88 180 TYR A O 1
ATOM 1397 N N . ASP A 1 181 ? 5.601 -9.851 8.191 1.00 98.56 181 ASP A N 1
ATOM 1398 C CA . ASP A 1 181 ? 6.879 -9.958 8.878 1.00 98.56 181 ASP A CA 1
ATOM 1399 C C . ASP A 1 181 ? 7.982 -10.183 7.826 1.00 98.56 181 ASP A C 1
ATOM 1401 O O . ASP A 1 181 ? 8.054 -11.277 7.252 1.00 98.56 181 ASP A O 1
ATOM 1405 N N . PRO A 1 182 ? 8.833 -9.176 7.538 1.00 98.00 182 PRO A N 1
ATOM 1406 C CA . PRO A 1 182 ? 9.891 -9.303 6.540 1.00 98.00 182 PRO A CA 1
ATOM 1407 C C . PRO A 1 182 ? 10.974 -10.321 6.894 1.00 98.00 182 PRO A C 1
ATOM 1409 O O . PRO A 1 182 ? 11.577 -10.882 5.979 1.00 98.00 182 PRO A O 1
ATOM 1412 N N . GLU A 1 183 ? 11.214 -10.577 8.184 1.00 97.56 183 GLU A N 1
ATOM 1413 C CA . GLU A 1 183 ? 12.204 -11.559 8.633 1.00 97.56 183 GLU A CA 1
ATOM 1414 C C . GLU A 1 183 ? 11.714 -12.984 8.373 1.00 97.56 183 GLU A C 1
ATOM 1416 O O . GLU A 1 183 ? 12.488 -13.851 7.964 1.00 97.56 183 GLU A O 1
ATOM 1421 N N . LYS A 1 184 ? 10.416 -13.227 8.592 1.00 98.25 184 LYS A N 1
ATOM 1422 C CA . LYS A 1 184 ? 9.793 -14.543 8.378 1.00 98.25 184 LYS A CA 1
ATOM 1423 C C . LYS A 1 184 ? 9.269 -14.752 6.965 1.00 98.25 184 LYS A C 1
ATOM 1425 O O . LYS A 1 184 ? 9.054 -15.895 6.574 1.00 98.25 184 LYS A O 1
ATOM 1430 N N . ASN A 1 185 ? 9.071 -13.676 6.207 1.00 98.44 185 ASN A N 1
ATOM 1431 C CA . ASN A 1 185 ? 8.363 -13.696 4.932 1.00 98.44 185 ASN A CA 1
ATOM 1432 C C . ASN A 1 185 ? 6.963 -14.330 5.074 1.00 98.44 185 ASN A C 1
ATOM 1434 O O . ASN A 1 185 ? 6.585 -15.222 4.318 1.00 98.44 185 ASN A O 1
ATOM 1438 N N . GLU A 1 186 ? 6.203 -13.885 6.078 1.00 98.69 186 GLU A N 1
ATOM 1439 C CA . GLU A 1 186 ? 4.875 -14.413 6.414 1.00 98.69 186 GLU A CA 1
ATOM 1440 C C . GLU A 1 186 ? 3.864 -13.289 6.651 1.00 98.69 186 GLU A C 1
ATOM 1442 O O . GLU A 1 186 ? 4.203 -12.237 7.193 1.00 98.69 186 GLU A O 1
ATOM 1447 N N . TRP A 1 187 ? 2.601 -13.558 6.312 1.00 98.88 187 TRP A N 1
ATOM 1448 C CA . TRP A 1 187 ? 1.467 -12.673 6.576 1.00 98.88 187 TRP A CA 1
ATOM 1449 C C . TRP A 1 187 ? 0.565 -13.221 7.678 1.00 98.88 187 TRP A C 1
ATOM 1451 O O . TRP A 1 187 ? 0.352 -14.432 7.787 1.00 98.88 187 TRP A O 1
ATOM 1461 N N . ARG A 1 188 ? -0.005 -12.325 8.486 1.00 98.69 188 ARG A N 1
ATOM 1462 C CA . ARG A 1 188 ? -0.977 -12.657 9.538 1.00 98.69 188 ARG A CA 1
ATOM 1463 C C . ARG A 1 188 ? -2.055 -11.588 9.628 1.00 98.69 188 ARG A C 1
ATOM 1465 O O . ARG A 1 188 ? -1.777 -10.406 9.462 1.00 98.69 188 ARG A O 1
ATOM 1472 N N . PHE A 1 189 ? -3.281 -11.996 9.946 1.00 98.56 189 PHE A N 1
ATOM 1473 C CA . PHE A 1 189 ? -4.336 -11.047 10.300 1.00 98.56 189 PHE A CA 1
ATOM 1474 C C . PHE A 1 189 ? -4.117 -10.478 11.705 1.00 98.56 189 PHE A C 1
ATOM 1476 O O . PHE A 1 189 ? -3.653 -11.184 12.602 1.00 98.56 189 PHE A O 1
ATOM 1483 N N . CYS A 1 190 ? -4.520 -9.226 11.894 1.00 98.06 190 CYS A N 1
ATOM 1484 C CA . CYS A 1 190 ? -4.831 -8.660 13.204 1.00 98.06 190 CYS A CA 1
ATOM 1485 C C . CYS A 1 190 ? -6.327 -8.328 13.280 1.00 98.06 190 CYS A C 1
ATOM 1487 O O . CYS A 1 190 ? -7.101 -8.671 12.374 1.00 98.06 190 CYS A O 1
ATOM 1489 N N . LYS A 1 191 ? -6.765 -7.687 14.366 1.00 98.31 191 LYS A N 1
ATOM 1490 C CA . LYS A 1 191 ? -8.158 -7.273 14.502 1.00 98.31 191 LYS A CA 1
ATOM 1491 C C . LYS A 1 191 ? -8.564 -6.368 13.325 1.00 98.31 191 LYS A C 1
ATOM 1493 O O . LYS A 1 191 ? -7.808 -5.464 12.965 1.00 98.31 191 LYS A O 1
ATOM 1498 N N . PRO A 1 192 ? -9.737 -6.588 12.702 1.00 98.12 192 PRO A N 1
ATOM 1499 C CA . PRO A 1 192 ? -10.203 -5.735 11.615 1.00 98.12 192 PRO A CA 1
ATOM 1500 C C . PRO A 1 192 ? -10.647 -4.362 12.135 1.00 98.12 192 PRO A C 1
ATOM 1502 O O . PRO A 1 192 ? -11.062 -4.239 13.290 1.00 98.12 192 PRO A O 1
ATOM 1505 N N . MET A 1 193 ? -10.614 -3.359 11.255 1.00 98.12 193 MET A N 1
ATOM 1506 C CA . MET A 1 193 ? -11.183 -2.028 11.504 1.00 98.12 193 MET A CA 1
ATOM 1507 C C . MET A 1 193 ? -12.675 -2.118 11.855 1.00 98.12 193 MET A C 1
ATOM 1509 O O . MET A 1 193 ? -13.354 -3.088 11.489 1.00 98.12 193 MET A O 1
ATOM 1513 N N . LEU A 1 194 ? -13.211 -1.093 12.523 1.00 96.94 194 LEU A N 1
ATOM 1514 C CA . LEU A 1 194 ? -14.639 -1.033 12.842 1.00 96.94 194 LEU A CA 1
ATOM 1515 C C . LEU A 1 194 ? -15.465 -0.775 11.577 1.00 96.94 194 LEU A C 1
ATOM 1517 O O . LEU A 1 194 ? -16.576 -1.291 11.466 1.00 96.94 194 LEU A O 1
ATOM 1521 N N . GLU A 1 195 ? -14.912 -0.040 10.606 1.00 94.06 195 GLU A N 1
ATOM 1522 C CA . GLU A 1 195 ? -15.557 0.234 9.320 1.00 94.06 195 GLU A CA 1
ATOM 1523 C C . GLU A 1 195 ? -14.751 -0.312 8.126 1.00 94.06 195 GLU A C 1
ATOM 1525 O O . GLU A 1 195 ? -13.520 -0.377 8.142 1.00 94.06 195 GLU A O 1
ATOM 1530 N N . ARG A 1 196 ? -15.452 -0.726 7.060 1.00 94.56 196 ARG A N 1
ATOM 1531 C CA . ARG A 1 196 ? -14.835 -1.105 5.775 1.00 94.56 196 ARG A CA 1
ATOM 1532 C C . ARG A 1 196 ? -14.415 0.156 5.038 1.00 94.56 196 ARG A C 1
ATOM 1534 O O . ARG A 1 196 ? -15.193 1.095 4.967 1.00 94.56 196 ARG A O 1
ATOM 1541 N N . ARG A 1 197 ? -13.202 0.182 4.480 1.00 94.44 197 ARG A N 1
ATOM 1542 C CA . ARG A 1 197 ? -12.665 1.397 3.848 1.00 94.44 197 ARG A CA 1
ATOM 1543 C C . ARG A 1 197 ? -11.861 1.065 2.601 1.00 94.44 197 ARG A C 1
ATOM 1545 O O . ARG A 1 197 ? -10.854 0.371 2.697 1.00 94.44 197 ARG A O 1
ATOM 1552 N N . TYR A 1 198 ? -12.255 1.611 1.456 1.00 92.38 198 TYR A N 1
ATOM 1553 C CA . TYR A 1 198 ? -11.446 1.678 0.235 1.00 92.38 198 TYR A CA 1
ATOM 1554 C C . TYR A 1 198 ? -10.835 3.075 0.083 1.00 92.38 198 TYR A C 1
ATOM 1556 O O . TYR A 1 198 ? -11.462 4.074 0.440 1.00 92.38 198 TYR A O 1
ATOM 1564 N N . GLN A 1 199 ? -9.586 3.139 -0.385 1.00 91.25 199 GLN A N 1
ATOM 1565 C CA . GLN A 1 199 ? -8.795 4.369 -0.501 1.00 91.25 199 GLN A CA 1
ATOM 1566 C C . GLN A 1 199 ? -8.757 5.234 0.787 1.00 91.25 199 GLN A C 1
ATOM 1568 O O . GLN A 1 199 ? -8.924 6.461 0.697 1.00 91.25 199 GLN A O 1
ATOM 1573 N N . PRO A 1 200 ? -8.558 4.652 1.994 1.00 94.94 200 PRO A N 1
ATOM 1574 C CA . PRO A 1 200 ? -8.455 5.451 3.210 1.00 94.94 200 PRO A CA 1
ATOM 1575 C C . PRO A 1 200 ? -7.149 6.255 3.254 1.00 94.94 200 PRO A C 1
ATOM 1577 O O . PRO A 1 200 ? -6.207 6.017 2.495 1.00 94.94 200 PRO A O 1
ATOM 1580 N N . GLY A 1 201 ? -7.075 7.196 4.189 1.00 94.06 201 GLY A N 1
ATOM 1581 C CA . GLY A 1 201 ? -5.829 7.800 4.641 1.00 94.06 201 GLY A CA 1
ATOM 1582 C C . GLY A 1 201 ? -5.260 7.002 5.810 1.00 94.06 201 GLY A C 1
ATOM 1583 O O . GLY A 1 201 ? -6.015 6.618 6.698 1.00 94.06 201 GLY A O 1
ATOM 1584 N N . VAL A 1 202 ? -3.949 6.743 5.825 1.00 96.00 202 VAL A N 1
ATOM 1585 C CA . VAL A 1 202 ? -3.277 6.024 6.922 1.00 96.00 202 VAL A CA 1
ATOM 1586 C C . VAL A 1 202 ? -2.057 6.795 7.404 1.00 96.00 202 VAL A C 1
ATOM 1588 O O . VAL A 1 202 ? -1.265 7.280 6.600 1.00 96.00 202 VAL A O 1
ATOM 1591 N N . ALA A 1 203 ? -1.907 6.900 8.721 1.00 95.19 203 ALA A N 1
ATOM 1592 C CA . ALA A 1 203 ? -0.807 7.591 9.380 1.00 95.19 203 ALA A CA 1
ATOM 1593 C C . ALA A 1 203 ? -0.375 6.835 10.642 1.00 95.19 203 ALA A C 1
ATOM 1595 O O . ALA A 1 203 ? -1.213 6.263 11.331 1.00 95.19 203 ALA A O 1
ATOM 1596 N N . VAL A 1 204 ? 0.916 6.864 10.976 1.00 95.38 204 VAL A N 1
ATOM 1597 C CA . VAL A 1 204 ? 1.433 6.256 12.212 1.00 95.38 204 VAL A CA 1
ATOM 1598 C C . VAL A 1 204 ? 1.827 7.348 13.193 1.00 95.38 204 VAL A C 1
ATOM 1600 O O . VAL A 1 204 ? 2.747 8.118 12.930 1.00 95.38 204 VAL A O 1
ATOM 1603 N N . VAL A 1 205 ? 1.154 7.410 14.338 1.00 92.56 205 VAL A N 1
ATOM 1604 C CA . VAL A 1 205 ? 1.410 8.412 15.379 1.00 92.56 205 VAL A CA 1
ATOM 1605 C C . VAL A 1 205 ? 1.659 7.685 16.690 1.00 92.56 205 VAL A C 1
ATOM 1607 O O . VAL A 1 205 ? 0.826 6.898 17.124 1.00 92.56 205 VAL A O 1
ATOM 1610 N N . GLU A 1 206 ? 2.827 7.922 17.292 1.00 91.50 206 GLU A N 1
ATOM 1611 C CA . GLU A 1 206 ? 3.212 7.336 18.588 1.00 91.50 206 GLU A CA 1
ATOM 1612 C C . GLU A 1 206 ? 3.050 5.803 18.640 1.00 91.50 206 GLU A C 1
ATOM 1614 O O . GLU A 1 206 ? 2.571 5.242 19.619 1.00 91.50 206 GLU A O 1
ATOM 1619 N N . GLY A 1 207 ? 3.424 5.115 17.553 1.00 94.31 207 GLY A N 1
ATOM 1620 C CA . GLY A 1 207 ? 3.335 3.652 17.455 1.00 94.31 207 GLY A CA 1
ATOM 1621 C C . GLY A 1 207 ? 1.927 3.106 17.192 1.00 94.31 207 GLY A C 1
ATOM 1622 O O . GLY A 1 207 ? 1.753 1.895 17.126 1.00 94.31 207 GLY A O 1
ATOM 1623 N N . LYS A 1 208 ? 0.928 3.971 16.998 1.00 97.44 208 LYS A N 1
ATOM 1624 C CA . LYS A 1 208 ? -0.454 3.591 16.678 1.00 97.44 208 LYS A CA 1
ATOM 1625 C C . LYS A 1 208 ? -0.786 3.924 15.235 1.00 97.44 208 LYS A C 1
ATOM 1627 O O . LYS A 1 208 ? -0.284 4.903 14.683 1.00 97.44 208 LYS A O 1
ATOM 1632 N N . ILE A 1 209 ? -1.645 3.115 14.628 1.00 98.31 209 ILE A N 1
ATOM 1633 C CA . ILE A 1 209 ? -2.051 3.280 13.230 1.00 98.31 209 ILE A CA 1
ATOM 1634 C C . ILE A 1 209 ? -3.383 4.012 13.206 1.00 98.31 209 ILE A C 1
ATOM 1636 O O . ILE A 1 209 ? -4.376 3.476 13.673 1.00 98.31 209 ILE A O 1
ATOM 1640 N N . TYR A 1 210 ? -3.421 5.208 12.638 1.00 97.69 210 TYR A N 1
ATOM 1641 C CA . TYR A 1 210 ? -4.636 5.984 12.433 1.00 97.69 210 TYR A CA 1
ATOM 1642 C C . TYR A 1 210 ? -5.125 5.806 11.003 1.00 97.69 210 TYR A C 1
ATOM 1644 O O . TYR A 1 210 ? -4.342 5.912 10.059 1.00 97.69 210 TYR A O 1
ATOM 1652 N N . VAL A 1 211 ? -6.427 5.585 10.853 1.00 97.44 211 VAL A N 1
ATOM 1653 C CA . VAL A 1 211 ? -7.107 5.437 9.570 1.00 97.44 211 VAL A CA 1
ATOM 1654 C C . VAL A 1 211 ? -8.214 6.475 9.486 1.00 97.44 211 VAL A C 1
ATOM 1656 O O . VAL A 1 211 ? -9.071 6.544 10.363 1.00 97.44 211 VAL A O 1
ATOM 1659 N N . SER A 1 212 ? -8.194 7.299 8.444 1.00 95.62 212 SER A N 1
ATOM 1660 C CA . SER A 1 212 ? -9.153 8.381 8.231 1.00 95.62 212 SER A CA 1
ATOM 1661 C C . SER A 1 212 ? -9.848 8.244 6.883 1.00 95.62 212 SER A C 1
ATOM 1663 O O . SER A 1 212 ? -9.235 7.889 5.876 1.00 95.62 212 SER A O 1
ATOM 1665 N N . GLY A 1 213 ? -11.147 8.534 6.858 1.00 94.81 213 GLY A N 1
ATOM 1666 C CA . GLY A 1 213 ? -11.932 8.561 5.626 1.00 94.81 213 GLY A CA 1
ATOM 1667 C C . GLY A 1 213 ? -11.929 7.257 4.828 1.00 94.81 213 GLY A C 1
ATOM 1668 O O . GLY A 1 213 ? -11.913 6.164 5.392 1.00 94.81 213 GLY A O 1
ATOM 1669 N N . GLY A 1 214 ? -11.967 7.379 3.508 1.00 92.94 214 GLY A N 1
ATOM 1670 C CA . GLY A 1 214 ? -12.210 6.264 2.598 1.00 92.94 214 GLY A CA 1
ATOM 1671 C C . GLY A 1 214 ? -13.685 6.148 2.225 1.00 92.94 214 GLY A C 1
ATOM 1672 O O . GLY A 1 214 ? -14.519 6.943 2.663 1.00 92.94 214 GLY A O 1
ATOM 1673 N N . GLU A 1 215 ? -13.991 5.178 1.375 1.00 90.12 215 GLU A N 1
ATOM 1674 C CA . GLU A 1 215 ? -15.343 4.910 0.881 1.00 90.12 215 GLU A CA 1
ATOM 1675 C C . GLU A 1 215 ? -15.747 3.446 1.072 1.00 90.12 215 GLU A C 1
ATOM 1677 O O . GLU A 1 215 ? -14.902 2.544 1.119 1.00 90.12 215 GLU A O 1
ATOM 1682 N N . GLU A 1 216 ? -17.051 3.231 1.204 1.00 88.44 216 GLU A N 1
ATOM 1683 C CA . GLU A 1 216 ? -17.703 1.932 1.336 1.00 88.44 216 GLU A CA 1
ATOM 1684 C C . GLU A 1 216 ? -18.858 1.859 0.328 1.00 88.44 216 GLU A C 1
ATOM 1686 O O . GLU A 1 216 ? -19.811 2.635 0.391 1.00 88.44 216 GLU A O 1
ATOM 1691 N N . GLY A 1 217 ? -18.790 0.925 -0.620 1.00 80.75 217 GLY A N 1
ATOM 1692 C CA . GLY A 1 217 ? -19.724 0.896 -1.741 1.00 80.75 217 GLY A CA 1
ATOM 1693 C C . GLY A 1 217 ? -19.630 2.154 -2.613 1.00 80.75 217 GLY A C 1
ATOM 1694 O O . GLY A 1 217 ? -18.575 2.774 -2.722 1.00 80.75 217 GLY A O 1
ATOM 1695 N N . TRP A 1 218 ? -20.741 2.515 -3.256 1.00 73.56 218 TRP A N 1
ATOM 1696 C CA . TRP A 1 218 ? -20.760 3.549 -4.297 1.00 73.56 218 TRP A CA 1
ATOM 1697 C C . TRP A 1 218 ? -21.001 4.974 -3.775 1.00 73.56 218 TRP A C 1
ATOM 1699 O O . TRP A 1 218 ? -20.487 5.920 -4.362 1.00 73.56 218 TRP A O 1
ATOM 1709 N N . ASP A 1 219 ? -21.736 5.133 -2.666 1.00 79.00 219 ASP A N 1
ATOM 1710 C CA . ASP A 1 219 ? -22.247 6.444 -2.217 1.00 79.00 219 ASP A CA 1
ATOM 1711 C C . ASP A 1 219 ? -21.914 6.792 -0.754 1.00 79.00 219 ASP A C 1
ATOM 1713 O O . ASP A 1 219 ? -22.353 7.828 -0.244 1.00 79.00 219 ASP A O 1
ATOM 1717 N N . ARG A 1 220 ? -21.151 5.951 -0.042 1.00 88.75 220 ARG A N 1
ATOM 1718 C CA . ARG A 1 220 ? -20.789 6.206 1.359 1.00 88.75 220 ARG A CA 1
ATOM 1719 C C . ARG A 1 220 ? -19.318 6.572 1.479 1.00 88.75 220 ARG A C 1
ATOM 1721 O O . ARG A 1 220 ? -18.435 5.744 1.289 1.00 88.75 220 ARG A O 1
ATOM 1728 N N . TYR A 1 221 ? -19.074 7.810 1.891 1.00 91.44 221 TYR A N 1
ATOM 1729 C CA . TYR A 1 221 ? -17.758 8.301 2.287 1.00 91.44 221 TYR A CA 1
ATOM 1730 C C . TYR A 1 221 ? -17.679 8.380 3.808 1.00 91.44 221 TYR A C 1
ATOM 1732 O O . TYR A 1 221 ? -18.632 8.808 4.461 1.00 91.44 221 TYR A O 1
ATOM 1740 N N . HIS A 1 222 ? -16.531 8.023 4.370 1.00 90.75 222 HIS A N 1
ATOM 1741 C CA . HIS A 1 222 ? -16.287 8.127 5.802 1.00 90.75 222 HIS A CA 1
ATOM 1742 C C . HIS A 1 222 ? -15.694 9.497 6.151 1.00 90.75 222 HIS A C 1
ATOM 1744 O O . HIS A 1 222 ? -14.837 10.038 5.445 1.00 90.75 222 HIS A O 1
ATOM 1750 N N . ASP A 1 223 ? -16.139 10.063 7.265 1.00 92.75 223 ASP A N 1
ATOM 1751 C CA . ASP A 1 223 ? -15.491 11.164 7.980 1.00 92.75 223 ASP A CA 1
ATOM 1752 C C . ASP A 1 223 ? -14.806 10.679 9.264 1.00 92.75 223 ASP A C 1
ATOM 1754 O O . ASP A 1 223 ? -13.882 11.320 9.753 1.00 92.75 223 ASP A O 1
ATOM 1758 N N . THR A 1 224 ? -15.210 9.526 9.782 1.00 95.56 224 THR A N 1
ATOM 1759 C CA . THR A 1 224 ? -14.646 8.874 10.960 1.00 95.56 224 THR A CA 1
ATOM 1760 C C . THR A 1 224 ? -13.143 8.630 10.829 1.00 95.56 224 THR A C 1
ATOM 1762 O O . THR A 1 224 ? -12.610 8.293 9.761 1.00 95.56 224 THR A O 1
ATOM 1765 N N . VAL A 1 225 ? -12.470 8.793 11.966 1.00 96.94 225 VAL A N 1
ATOM 1766 C CA . VAL A 1 225 ? -11.069 8.452 12.183 1.00 96.94 225 VAL A CA 1
ATOM 1767 C C . VAL A 1 225 ? -11.011 7.379 13.258 1.00 96.94 225 VAL A C 1
ATOM 1769 O O . VAL A 1 225 ? -11.487 7.585 14.375 1.00 96.94 225 VAL A O 1
ATOM 1772 N N . GLU A 1 226 ? -10.409 6.249 12.929 1.00 97.94 226 GLU A N 1
ATOM 1773 C CA . GLU A 1 226 ? -10.162 5.143 13.852 1.00 97.94 226 GLU A CA 1
ATOM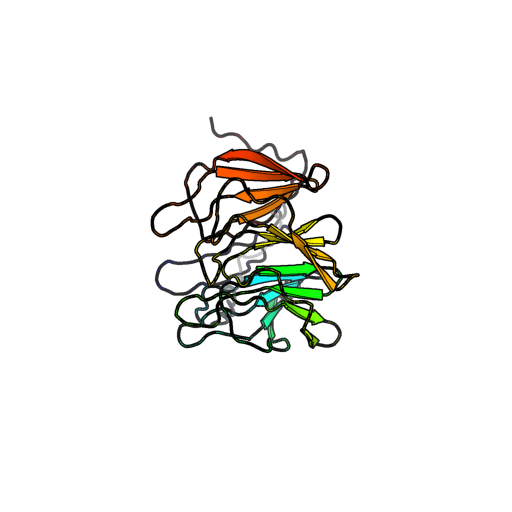 1774 C C . GLU A 1 226 ? -8.665 5.031 14.102 1.00 97.94 226 GLU A C 1
ATOM 1776 O O . GLU A 1 226 ? -7.865 5.420 13.250 1.00 97.94 226 GLU A O 1
ATOM 1781 N N . TYR A 1 227 ? -8.271 4.477 15.241 1.00 98.00 227 TYR A N 1
ATOM 1782 C CA . TYR A 1 227 ? -6.891 4.073 15.453 1.00 98.00 227 TYR A CA 1
ATOM 1783 C C . TYR A 1 227 ? -6.794 2.651 15.979 1.00 98.00 227 TYR A C 1
ATOM 1785 O O . TYR A 1 227 ? -7.653 2.192 16.732 1.00 98.00 227 TYR A O 1
ATOM 1793 N N . TYR A 1 228 ? -5.718 1.987 15.582 1.00 98.75 228 TYR A N 1
ATOM 1794 C CA . TYR A 1 228 ? -5.315 0.675 16.039 1.00 98.75 228 TYR A CA 1
ATOM 1795 C C . TYR A 1 228 ? -4.140 0.784 16.988 1.00 98.75 228 TYR A C 1
ATOM 1797 O O . TYR A 1 228 ? -3.151 1.469 16.702 1.00 98.75 228 TYR A O 1
ATOM 1805 N N . ASP A 1 229 ? -4.261 0.074 18.098 1.00 98.31 229 ASP A N 1
ATOM 1806 C CA . ASP A 1 229 ? -3.199 -0.118 19.067 1.00 98.31 229 ASP A CA 1
ATOM 1807 C C . ASP A 1 229 ? -2.634 -1.546 18.925 1.00 98.31 229 ASP A C 1
ATOM 1809 O O . ASP A 1 229 ? -3.307 -2.507 19.318 1.00 98.31 229 ASP A O 1
ATOM 1813 N N . PRO A 1 230 ? -1.415 -1.708 18.370 1.00 97.62 230 PRO A N 1
ATOM 1814 C CA . PRO A 1 230 ? -0.805 -3.020 18.174 1.00 97.62 230 PRO A CA 1
ATOM 1815 C C . PRO A 1 230 ? -0.487 -3.774 19.466 1.00 97.62 230 PRO A C 1
ATOM 1817 O O . PRO A 1 230 ? -0.341 -4.991 19.418 1.00 97.62 230 PRO A O 1
ATOM 1820 N N . GLU A 1 231 ? -0.362 -3.088 20.607 1.00 97.00 231 GLU A N 1
ATOM 1821 C CA . GLU A 1 231 ? -0.073 -3.740 21.890 1.00 97.00 231 GLU A CA 1
ATOM 1822 C C . GLU A 1 231 ? -1.309 -4.456 22.442 1.00 97.00 231 GLU A C 1
ATOM 1824 O O . GLU A 1 231 ? -1.196 -5.484 23.109 1.00 97.00 231 GLU A O 1
ATOM 1829 N N . THR A 1 232 ? -2.498 -3.924 22.150 1.00 97.81 232 THR A N 1
ATOM 1830 C CA . THR A 1 232 ? -3.777 -4.460 22.647 1.00 97.81 232 THR A CA 1
ATOM 1831 C C . THR A 1 232 ? -4.602 -5.180 21.578 1.00 97.81 232 THR A C 1
ATOM 1833 O O . THR A 1 232 ? -5.621 -5.797 21.908 1.00 97.81 232 THR A O 1
ATOM 1836 N N . ASP A 1 233 ? -4.177 -5.110 20.312 1.00 98.12 233 ASP A N 1
ATOM 1837 C CA . ASP A 1 233 ? -4.908 -5.611 19.142 1.00 98.12 233 ASP A CA 1
ATOM 1838 C C . ASP A 1 233 ? -6.355 -5.076 19.109 1.00 98.12 233 ASP A C 1
ATOM 1840 O O . ASP A 1 233 ? -7.327 -5.817 18.957 1.00 98.12 233 ASP A O 1
ATOM 1844 N N . GLN A 1 234 ? -6.522 -3.766 19.340 1.00 98.25 234 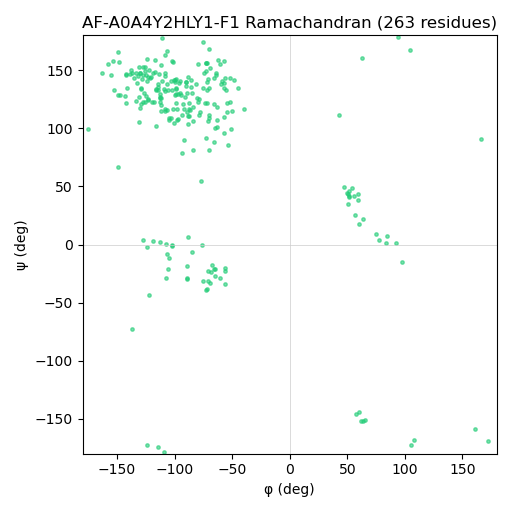GLN A N 1
ATOM 1845 C CA . GLN A 1 234 ? -7.829 -3.096 19.388 1.00 98.25 234 GLN A CA 1
ATOM 1846 C C . GLN A 1 234 ? -7.920 -1.915 18.427 1.00 98.25 234 GLN A C 1
ATOM 1848 O O . GLN A 1 234 ? -6.963 -1.165 18.259 1.00 98.25 234 GLN A O 1
ATOM 1853 N N . TRP A 1 235 ? -9.124 -1.715 17.885 1.00 98.62 235 TRP A N 1
ATOM 1854 C CA . TRP A 1 235 ? -9.523 -0.511 17.157 1.00 98.62 235 TRP A CA 1
ATOM 1855 C C . TRP A 1 235 ? -10.470 0.342 17.999 1.00 98.62 235 TRP A C 1
ATOM 1857 O O . TRP A 1 235 ? -1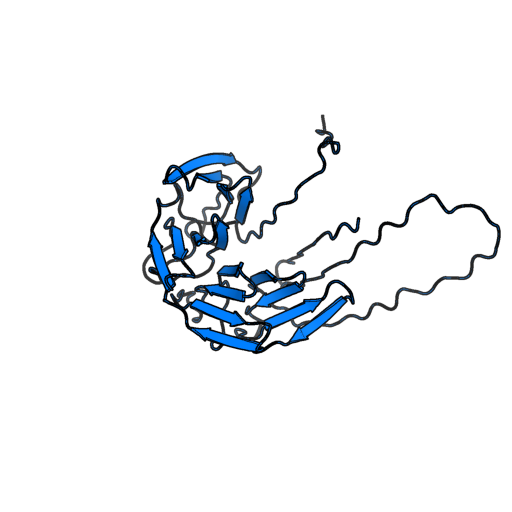1.387 -0.186 18.633 1.00 98.62 235 TRP A O 1
ATOM 1867 N N . LEU A 1 236 ? -10.267 1.658 17.979 1.00 98.06 236 LEU A N 1
ATOM 1868 C CA . LEU A 1 236 ? -11.093 2.644 18.675 1.00 98.06 236 LEU A CA 1
ATOM 1869 C C . LEU A 1 236 ? -11.341 3.864 17.783 1.00 98.06 236 LEU A C 1
ATOM 1871 O O . LEU A 1 236 ? -10.495 4.234 16.971 1.00 98.06 236 LEU A O 1
ATOM 1875 N N . ILE A 1 237 ? -12.482 4.533 17.965 1.00 97.31 237 ILE A N 1
ATOM 1876 C CA . ILE A 1 237 ? -12.760 5.808 17.292 1.00 97.31 237 ILE A CA 1
ATOM 1877 C C . ILE A 1 237 ? -11.918 6.911 17.939 1.00 97.31 237 ILE A C 1
ATOM 1879 O O . ILE A 1 237 ? -12.027 7.168 19.137 1.00 97.31 237 ILE A O 1
ATOM 1883 N N . ALA A 1 238 ? -11.090 7.570 17.132 1.00 95.62 238 ALA A N 1
ATOM 1884 C CA . ALA A 1 238 ? -10.269 8.709 17.535 1.00 95.62 238 ALA A CA 1
ATOM 1885 C C . ALA A 1 238 ? -11.007 10.046 17.362 1.00 95.62 238 ALA A C 1
ATOM 1887 O O . ALA A 1 238 ? -10.720 11.008 18.071 1.00 95.62 238 ALA A O 1
ATOM 1888 N N . GLY A 1 239 ? -11.940 10.121 16.408 1.00 93.62 239 GLY A N 1
ATOM 1889 C CA . GLY A 1 239 ? -12.700 11.332 16.113 1.00 93.62 239 GLY A CA 1
ATOM 1890 C C . GLY A 1 239 ? -13.345 11.305 14.730 1.00 93.62 239 GLY A C 1
ATOM 1891 O O . GLY A 1 239 ? -13.537 10.241 14.144 1.00 93.62 239 GLY A O 1
ATOM 1892 N N . VAL A 1 240 ? -13.668 12.490 14.209 1.00 95.12 240 VAL A N 1
ATOM 1893 C CA . VAL A 1 240 ? -14.262 12.692 12.879 1.00 95.12 240 VAL A CA 1
ATOM 1894 C C . VAL A 1 240 ? -13.594 13.868 12.162 1.00 95.12 240 VAL A C 1
ATOM 1896 O O . VAL A 1 240 ? -13.162 14.838 12.785 1.00 95.12 240 VAL A O 1
ATOM 1899 N N . MET A 1 241 ? -13.508 13.787 10.840 1.00 90.31 241 MET A N 1
ATOM 1900 C CA . MET A 1 241 ? -13.133 14.880 9.949 1.00 90.31 241 MET A CA 1
ATOM 1901 C C . MET A 1 241 ? -14.336 15.803 9.719 1.00 90.31 241 MET A C 1
ATOM 1903 O O . MET A 1 241 ? -15.480 15.372 9.762 1.00 90.31 241 MET A O 1
ATOM 1907 N N . GLN A 1 242 ? -14.100 17.072 9.381 1.00 91.88 242 GLN A N 1
ATOM 1908 C CA . GLN A 1 242 ? -15.190 18.016 9.068 1.00 91.88 242 GLN A CA 1
ATOM 1909 C C . GLN A 1 242 ? -15.969 17.664 7.793 1.00 91.88 242 GLN A C 1
ATOM 1911 O O . GLN A 1 242 ? -17.062 18.174 7.558 1.00 91.88 242 GLN A O 1
ATOM 1916 N N . THR A 1 243 ? -15.376 16.869 6.905 1.00 88.06 243 THR A N 1
ATOM 1917 C CA . THR A 1 243 ? -16.007 16.464 5.649 1.00 88.06 243 THR A CA 1
ATOM 1918 C C . THR A 1 243 ? -15.537 15.072 5.293 1.00 88.06 243 THR A C 1
ATOM 1920 O O . THR A 1 243 ? -14.322 14.845 5.224 1.00 88.06 243 THR A O 1
ATOM 1923 N N . ALA A 1 244 ? -16.495 14.189 5.023 1.00 90.56 244 ALA A N 1
ATOM 1924 C CA . ALA A 1 244 ? -16.239 12.850 4.528 1.00 90.56 244 ALA A CA 1
ATOM 1925 C C . ALA A 1 244 ? -15.496 12.895 3.187 1.00 90.56 244 ALA A C 1
ATOM 1927 O O . ALA A 1 244 ? -15.767 13.754 2.344 1.00 90.56 244 ALA A O 1
ATOM 1928 N N . ARG A 1 245 ? -14.511 12.012 3.013 1.00 89.88 245 ARG A N 1
ATOM 1929 C CA . ARG A 1 245 ? -13.620 12.015 1.843 1.00 89.88 245 ARG A CA 1
ATOM 1930 C C . ARG A 1 245 ? -12.875 10.688 1.705 1.00 89.88 245 ARG A C 1
ATOM 1932 O O . ARG A 1 245 ? -12.511 10.078 2.706 1.00 89.88 245 ARG A O 1
ATOM 1939 N N . SER A 1 246 ? -12.597 10.290 0.470 1.00 88.12 246 SER A N 1
ATOM 1940 C CA . SER A 1 246 ? -11.776 9.131 0.087 1.00 88.12 246 SER A CA 1
ATOM 1941 C C . SER A 1 246 ? -10.627 9.572 -0.830 1.00 88.12 246 SER A C 1
ATOM 1943 O O . SER A 1 246 ? -10.396 10.775 -0.987 1.00 88.12 246 SER A O 1
ATOM 1945 N N . TRP A 1 247 ? -9.873 8.623 -1.399 1.00 82.31 247 TRP A N 1
ATOM 1946 C CA . TRP A 1 247 ? -8.702 8.900 -2.251 1.00 82.31 247 TRP A CA 1
ATOM 1947 C C . TRP A 1 247 ? -7.621 9.697 -1.519 1.00 82.31 247 TRP A C 1
ATOM 1949 O O . TRP A 1 247 ? -6.979 10.593 -2.067 1.00 82.31 247 TRP A O 1
ATOM 1959 N N . LEU A 1 248 ? -7.435 9.377 -0.238 1.00 74.19 248 LEU A N 1
ATOM 1960 C CA . LEU A 1 248 ? -6.558 10.135 0.641 1.00 74.19 248 LEU A CA 1
ATOM 1961 C C . LEU A 1 248 ? -5.119 9.628 0.582 1.00 74.19 248 LEU A C 1
ATOM 1963 O O . LEU A 1 248 ? -4.854 8.426 0.519 1.00 74.19 248 LEU A O 1
ATOM 1967 N N . CYS A 1 249 ? -4.195 10.578 0.689 1.00 75.38 249 CYS A N 1
ATOM 1968 C CA . CYS A 1 249 ? -2.814 10.359 1.087 1.00 75.38 249 CYS A CA 1
ATOM 1969 C C . CYS A 1 249 ? -2.601 11.097 2.413 1.00 75.38 249 CYS A C 1
ATOM 1971 O O . CYS A 1 249 ? -3.010 12.253 2.555 1.00 75.38 249 CYS A O 1
ATOM 1973 N N . CYS A 1 250 ? -1.988 10.433 3.389 1.00 76.75 250 CYS A N 1
ATOM 1974 C CA . CYS A 1 250 ? -1.671 11.029 4.679 1.00 76.75 250 CYS A CA 1
ATOM 1975 C C . CYS A 1 250 ? -0.165 10.982 4.913 1.00 76.75 250 CYS A C 1
ATOM 1977 O O . CYS A 1 250 ? 0.508 10.023 4.548 1.00 76.75 250 CYS A O 1
ATOM 1979 N N . ALA A 1 251 ? 0.347 12.029 5.550 1.00 78.19 251 ALA A N 1
ATOM 1980 C CA . ALA A 1 251 ? 1.717 12.108 6.018 1.00 78.19 251 ALA A CA 1
ATOM 1981 C C . ALA A 1 251 ? 1.704 12.669 7.438 1.00 78.19 251 ALA A C 1
ATOM 1983 O O . ALA A 1 251 ? 0.899 13.541 7.770 1.00 78.19 251 ALA A O 1
ATOM 1984 N N . THR A 1 252 ? 2.595 12.167 8.281 1.00 76.88 252 THR A N 1
ATOM 1985 C CA . THR A 1 252 ? 2.741 12.642 9.655 1.00 76.88 252 THR A CA 1
ATOM 1986 C C . THR A 1 252 ? 3.824 13.697 9.732 1.00 76.88 252 THR A C 1
ATOM 1988 O O . THR A 1 252 ? 4.952 13.465 9.299 1.00 76.88 252 THR A O 1
ATOM 1991 N N . LEU A 1 253 ? 3.499 14.839 10.334 1.00 75.62 253 LEU A N 1
ATOM 1992 C CA . LEU A 1 253 ? 4.451 15.907 10.605 1.00 75.62 253 LEU A CA 1
ATOM 1993 C C . LEU A 1 253 ? 4.669 16.020 12.112 1.00 75.62 253 LEU A C 1
ATOM 1995 O O . LEU A 1 253 ? 3.718 16.197 12.871 1.00 75.62 253 LEU A O 1
ATOM 1999 N N . ARG A 1 254 ? 5.929 15.962 12.546 1.00 72.88 254 ARG A N 1
ATOM 2000 C CA . ARG A 1 254 ? 6.291 16.277 13.928 1.00 72.88 254 ARG A CA 1
ATOM 2001 C C . ARG A 1 254 ? 6.560 17.772 14.032 1.00 72.88 254 ARG A C 1
ATOM 2003 O O . ARG A 1 254 ? 7.543 18.263 13.484 1.00 72.88 254 ARG A O 1
ATOM 2010 N N . LEU A 1 255 ? 5.680 18.488 14.721 1.00 70.38 255 LEU A N 1
ATOM 2011 C CA . LEU A 1 255 ? 5.848 19.917 14.965 1.00 70.38 255 LEU A CA 1
ATOM 2012 C C . LEU A 1 255 ? 6.714 20.151 16.215 1.00 70.38 255 LEU A C 1
ATOM 2014 O O . LEU A 1 255 ? 6.562 19.427 17.204 1.00 70.38 255 LEU A O 1
ATOM 2018 N N . PRO A 1 256 ? 7.608 21.158 16.210 1.00 63.19 256 PRO A N 1
ATOM 2019 C CA . PRO A 1 256 ? 8.205 21.674 17.435 1.00 63.19 256 PRO A CA 1
ATOM 2020 C C . PRO A 1 256 ? 7.106 22.177 18.377 1.00 63.19 256 PRO A C 1
ATOM 2022 O O . PRO A 1 256 ? 6.149 22.811 17.930 1.00 63.19 256 PRO A O 1
ATOM 2025 N N . VAL A 1 257 ? 7.268 21.930 19.678 1.00 64.75 257 VAL A N 1
ATOM 2026 C CA . VAL A 1 257 ? 6.280 22.241 20.732 1.00 64.75 257 VAL A CA 1
ATOM 2027 C C . VAL A 1 257 ? 5.877 23.730 20.760 1.00 64.75 257 VAL A C 1
ATOM 2029 O O . VAL A 1 257 ? 4.790 24.069 21.222 1.00 64.75 257 VAL A O 1
ATOM 2032 N N . ASP A 1 258 ? 6.695 24.618 20.190 1.00 58.41 258 ASP A N 1
ATOM 2033 C CA . ASP A 1 258 ? 6.472 26.068 20.197 1.00 58.41 258 ASP A CA 1
ATOM 2034 C C . ASP A 1 258 ? 5.555 26.594 19.077 1.00 58.41 258 ASP A C 1
ATOM 2036 O O . ASP A 1 258 ? 5.181 27.771 19.087 1.00 58.41 258 ASP A O 1
ATOM 2040 N N . ILE A 1 259 ? 5.131 25.756 18.122 1.00 53.31 259 ILE A N 1
ATOM 2041 C CA . ILE A 1 259 ? 4.145 26.164 17.109 1.00 53.31 259 ILE A CA 1
ATOM 2042 C C . ILE A 1 259 ? 2.743 25.995 17.698 1.00 53.31 259 ILE A C 1
ATOM 2044 O O . ILE A 1 259 ? 2.044 25.015 17.446 1.00 53.31 259 ILE A O 1
ATOM 2048 N N . ARG A 1 260 ? 2.307 26.980 18.491 1.00 42.97 260 ARG A N 1
ATOM 2049 C CA . ARG A 1 260 ? 0.889 27.116 18.840 1.00 42.97 260 ARG A CA 1
ATOM 2050 C C . ARG A 1 260 ? 0.110 27.388 17.558 1.00 42.97 260 ARG A C 1
ATOM 2052 O O . ARG A 1 260 ? 0.184 28.486 17.002 1.00 42.97 260 ARG A O 1
ATOM 2059 N N . ILE A 1 261 ? -0.640 26.391 17.099 1.00 49.91 261 ILE A N 1
ATOM 2060 C CA . ILE A 1 261 ? -1.691 26.585 16.103 1.00 49.91 261 ILE A CA 1
ATOM 2061 C C . ILE A 1 261 ? -2.634 27.626 16.710 1.00 49.91 261 ILE A C 1
ATOM 2063 O O . ILE A 1 261 ? -3.281 27.367 17.721 1.00 49.91 261 ILE A O 1
ATOM 2067 N N . LYS A 1 262 ? -2.645 28.843 16.155 1.00 41.16 262 LYS A N 1
ATOM 2068 C CA . LYS A 1 262 ? -3.652 29.842 16.515 1.00 41.16 262 LYS A CA 1
ATOM 2069 C C . LYS A 1 262 ? -4.997 29.269 16.087 1.00 41.16 262 LYS A C 1
ATOM 2071 O O . LYS A 1 262 ? -5.316 29.287 14.899 1.00 41.16 262 LYS A O 1
ATOM 2076 N N . GLU A 1 263 ? -5.752 28.739 17.040 1.00 36.84 263 GLU A N 1
ATOM 2077 C CA . GLU A 1 263 ? -7.168 28.468 16.839 1.00 36.84 263 GLU A CA 1
ATOM 2078 C C . GLU A 1 263 ? -7.817 29.779 16.382 1.00 36.84 263 GLU A C 1
ATOM 2080 O O . GLU A 1 263 ? -7.664 30.828 17.015 1.00 36.84 263 GLU A O 1
ATOM 2085 N N . ARG A 1 264 ? -8.447 29.749 15.205 1.00 41.59 264 ARG A N 1
ATOM 2086 C CA . ARG A 1 264 ? -9.274 30.862 14.748 1.00 41.59 264 ARG A CA 1
ATOM 2087 C C . ARG A 1 264 ? -10.513 30.875 15.643 1.00 41.59 264 ARG A C 1
ATOM 2089 O O . ARG A 1 264 ? -11.298 29.934 15.586 1.00 41.59 264 ARG A O 1
ATOM 2096 N N . SER A 1 265 ? -10.608 31.912 16.473 1.00 46.75 265 SER A N 1
ATOM 2097 C CA . SER A 1 265 ? -11.809 32.335 17.204 1.00 46.75 265 SER A CA 1
ATOM 2098 C C . SER A 1 265 ? -12.996 32.559 16.279 1.00 46.75 265 SER A C 1
ATOM 2100 O O . SER A 1 265 ? -12.741 33.127 15.188 1.00 46.75 265 SER A O 1
#

Sequence (265 aa):
MYNVQLTISTKRGKGARIDIHKLVHVNSQDSLSSGSLSTLDQDEFTYVEHTHSVEVSLAVLDGYIYAIGGWDGLSRLNSVEKYNPSNNTWEYVAPMKISLTSPAVIGHEGHLYVTGGAVLEDGDGIDLVQRFCPMTNVWSDMAHMLIARSGSRACVVNNLIYVIGGWHASTENTNKVEYYDPEKNEWRFCKPMLERRYQPGVAVVEGKIYVSGGEEGWDRYHDTVEYYDPETDQWLIAGVMQTARSWLCCATLRLPVDIRIKERS

pLDDT: mean 79.15, std 24.78, range [24.31, 98.88]

Radius of gyration: 20.4 Å; Cα contacts (8 Å, |Δi|>4): 638; chains: 1; bounding box: 46×65×45 Å

Organism: Araneus ventricosus (NCBI:txid182803)

Secondary structure (DSSP, 8-state):
--------EE-TTS-EE----------TT-----------------------BBS-EEEEETTEEEEE--B-SSSB---EEEEETTTTEEEE-PPPSS--BS-EEEEETTEEEEE--B-STT--BB--EEEEETTTTEEEE-PPPSS-EES-EEEEETTEEEEE--EETTSSB---EEEEETTTTEEEE-PPPSS--BS-EEEEETTEEEEE--EETTTEE--EEEEEETTTTEEEEEEE-SS---S---------TT-------

InterPro domains:
  IPR006652 Kelch repeat type 1 [PF01344] (56-97)
  IPR006652 Kelch repeat type 1 [PF01344] (148-193)
  IPR006652 Kelch repeat type 1 [PF01344] (196-235)
  IPR006652 Kelch repeat type 1 [SM00612] (64-110)
  IPR006652 Kelch repeat type 1 [SM00612] (111-159)
  IPR006652 Kelch repeat type 1 [SM00612] (160-207)
  IPR006652 Kelch repeat type 1 [SM00612] (208-255)
  IPR011043 Galactose oxidase/kelch, beta-propeller [SSF50965] (56-253)
  IPR015915 Kelch-type beta-propeller [G3DSA:2.120.10.80] (31-265)

Foldseek 3Di:
DFDFDFDFDDDPPFATDRDGDGDDDDPPPPDDDDDDDDPDDDPPPPDDPDARWPQWDWEDEPQKIKTAWTHRPPDTFQWIWIAHPVVGDIDTFQGHPAGFGAWAWYYADQKIKTAWGARDPVGQIAQWIWIAHPVVSDIDTFAGEPFGFGQWYWDDFPQKIKTAWGAGRPDGTFQWMWIARPVVSDIDTFAGEPDGFGQWEWDADPRKIKTAWHAGPDPDIFQWIWIADPVVSDIDTPDGHPDGDGNDYDDDDDDDPPPDPPDDD

Solvent-accessible surface area (backbone atoms only — not comparable to full-atom values): 15038 Å² total; per-residue (Å²): 136,84,61,74,56,83,52,82,51,71,52,92,94,69,36,32,52,86,53,81,55,82,57,78,85,77,75,94,73,87,78,89,79,93,74,77,96,64,88,74,71,81,78,82,75,79,78,76,85,70,70,40,33,34,54,56,29,68,30,59,49,98,83,28,42,35,44,40,36,6,32,55,86,83,50,62,26,25,51,27,37,38,33,39,76,90,78,74,42,75,44,79,53,63,56,54,97,59,45,25,27,32,37,18,39,36,47,54,94,82,26,42,40,42,36,37,9,20,68,49,94,90,49,40,18,34,29,51,26,41,38,37,34,74,92,76,53,45,76,42,83,53,60,55,51,95,62,32,22,13,29,29,38,45,49,76,51,96,84,25,43,36,41,40,36,3,32,34,54,89,82,46,53,26,26,54,28,34,35,33,35,76,91,76,53,45,65,44,75,57,64,48,50,94,59,49,18,23,25,31,20,53,40,70,57,96,76,24,44,35,40,33,30,2,28,40,78,93,84,43,56,30,26,50,24,36,32,35,38,77,92,74,57,44,66,46,81,75,50,68,50,98,62,56,41,50,79,43,84,54,79,80,79,87,74,66,90,82,70,71,78,77,76,84,125